Protein AF-A0A7W0S4H2-F1 (afdb_monomer)

Mean predicted aligned error: 15.37 Å

Solvent-accessible surface area (backbone atoms only — not comparable to full-atom values): 10832 Å² total; per-residue (Å²): 136,86,79,87,83,91,80,84,88,79,87,78,78,77,81,77,84,73,78,74,77,75,73,56,68,66,56,58,53,50,50,50,51,49,51,52,49,55,59,66,67,44,76,81,71,60,84,77,79,58,84,72,77,59,53,72,66,57,44,50,52,52,50,54,53,49,51,51,53,38,48,51,51,33,52,54,45,49,56,60,48,53,50,44,56,51,52,35,51,51,52,51,52,51,49,51,53,54,41,71,70,40,90,88,42,64,68,70,55,54,65,54,49,52,53,53,37,49,51,36,51,52,53,40,20,58,50,45,47,56,40,49,51,39,48,48,53,45,48,44,45,45,60,44,54,49,41,46,74,72,41,94,56,88,58,73,82,58,62,61,45,60,52,50,52,52,49,43,72,76,52,78,70,77,92,62,55,79,90,76,73

Secondary structure (DSSP, 8-state):
------------------------HHHHHHHHHHHHHHHHHS----TTS------HHHHHHHHHHHHHHHHHHHHHHHHHHHHHHHHHHHHHH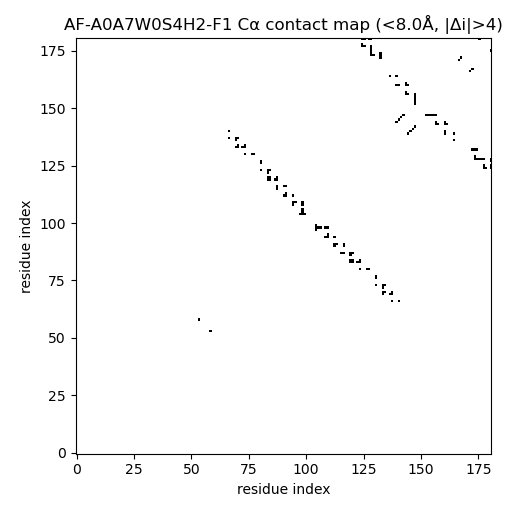HHHHHHHT-TTS-TTHHHHHHHHHHHHHHHHHHHHHHHHHHHHHHHHHIIIIIHHHH-SS-----SHHHHHHHHHHHS----S-TTT-

Sequence (181 aa):
MKNEVRFAGDSFELEADEQIKTEDGNSDFLSLAEEVRARSEKPKTTPLSLPQKLAPAEFNTALVHFYRGEVQRSNVWRSRLDATTNWAVITAGATLSFVFSSPDNPHFAIPINSILVSIFLFMEARRYRYYEVWANRVRVLETGYFAPMLSHQTIPPDKQWAEHIAADLLSPHFTISEWEA

Nearest PDB structures (foldseek):
  2z0o-assembly1_A-2  TM=4.146E-01  e=7.065E+00  Homo sapiens
  3plt-assembly1_B  TM=3.427E-01  e=7.065E+00  Saccharomyces cerevisiae
  3plt-assembly2_C-2  TM=3.465E-01  e=6.680E+00  Saccharomyces cerevisiae

Foldseek 3Di:
DDDDDDDDDDDDDPPPPPPPPPPPPVVVVVVVVVVVVVVVPPPPPPVPPDPPPDDPVRVVVVLVVVLVVLVVVLVVLVVVLVVLVVVLVVLQVVLVCQPPVDVPDDPVSNVVSVVVSVVSVLVSLVSVLVSVLSVVLSVLCCVQPVCCVPDPDCPPNDCVSVVVNVCCVVPPDRPADSVRD

Structure (mmCIF, N/CA/C/O backbone):
data_AF-A0A7W0S4H2-F1
#
_entry.id   AF-A0A7W0S4H2-F1
#
loop_
_atom_site.group_PDB
_atom_site.id
_atom_site.type_symbol
_atom_site.label_atom_id
_atom_site.label_alt_id
_atom_site.label_comp_id
_atom_site.label_asym_id
_atom_site.label_entity_id
_atom_site.label_seq_id
_atom_site.pdbx_PDB_ins_code
_atom_site.Cartn_x
_atom_site.Cartn_y
_atom_site.Cartn_z
_atom_site.occupancy
_atom_site.B_iso_or_equiv
_atom_site.auth_seq_id
_atom_site.auth_comp_id
_atom_site.auth_asym_id
_atom_site.auth_atom_id
_atom_site.pdbx_PDB_model_num
ATOM 1 N N . MET A 1 1 ? 58.270 -22.502 74.008 1.00 48.28 1 MET A N 1
ATOM 2 C CA . MET A 1 1 ? 58.286 -22.548 72.530 1.00 48.28 1 MET A CA 1
ATOM 3 C C . MET A 1 1 ? 58.326 -24.021 72.162 1.00 48.28 1 MET A C 1
ATOM 5 O O . MET A 1 1 ? 59.150 -24.726 72.722 1.00 48.28 1 MET A O 1
ATOM 9 N N . LYS A 1 2 ? 57.281 -24.501 71.483 1.00 37.28 2 LYS A N 1
ATOM 10 C CA . LYS A 1 2 ? 56.791 -25.888 71.545 1.00 37.28 2 LYS A CA 1
ATOM 11 C C . LYS A 1 2 ? 57.557 -26.843 70.618 1.00 37.28 2 LYS A C 1
ATOM 13 O O . LYS A 1 2 ? 57.995 -26.437 69.549 1.00 37.28 2 LYS A O 1
ATOM 18 N N . ASN A 1 3 ? 57.662 -28.076 71.112 1.00 35.84 3 ASN A N 1
ATOM 19 C CA . ASN A 1 3 ? 58.353 -29.257 70.597 1.00 35.84 3 ASN A CA 1
ATOM 20 C C . ASN A 1 3 ? 57.942 -29.711 69.188 1.00 35.84 3 ASN A C 1
ATOM 22 O O . ASN A 1 3 ? 56.815 -29.489 68.748 1.00 35.84 3 ASN A O 1
ATOM 26 N N . GLU A 1 4 ? 58.884 -30.438 68.579 1.00 49.53 4 GLU A N 1
ATOM 27 C CA . GLU A 1 4 ? 58.745 -31.397 67.475 1.00 49.53 4 GLU A CA 1
ATOM 28 C C . GLU A 1 4 ? 57.502 -32.289 67.590 1.00 49.53 4 GLU A C 1
ATOM 30 O O . GLU A 1 4 ? 57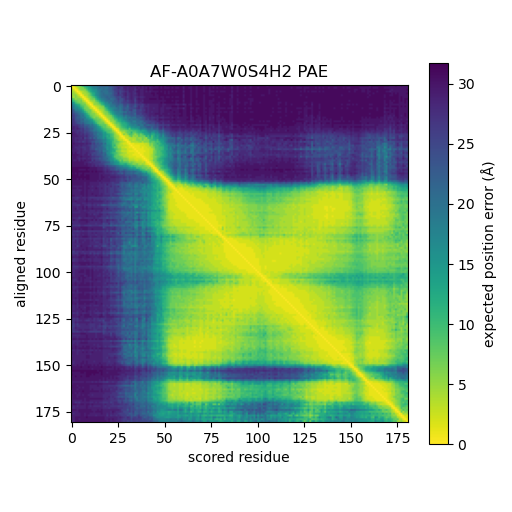.092 -32.583 68.706 1.00 49.53 4 GLU A O 1
ATOM 35 N N . VAL A 1 5 ? 57.004 -32.802 66.454 1.00 39.59 5 VAL A N 1
ATOM 36 C CA . VAL A 1 5 ? 56.805 -34.248 66.199 1.00 39.59 5 VAL A CA 1
ATOM 37 C C . VAL A 1 5 ? 56.582 -34.475 64.688 1.00 39.59 5 VAL A C 1
ATOM 39 O O . VAL A 1 5 ? 55.710 -33.869 64.071 1.00 39.59 5 VAL A O 1
ATOM 42 N N . ARG A 1 6 ? 57.374 -35.385 64.105 1.00 43.59 6 ARG A N 1
ATOM 43 C CA . ARG A 1 6 ? 57.138 -36.095 62.830 1.00 43.59 6 ARG A CA 1
ATOM 44 C C . ARG A 1 6 ? 56.141 -37.233 63.064 1.00 43.59 6 ARG A C 1
ATOM 46 O O . ARG A 1 6 ? 56.447 -38.010 63.951 1.00 43.59 6 ARG A O 1
ATOM 53 N N . PHE A 1 7 ? 55.124 -37.423 62.216 1.00 37.50 7 PHE A N 1
ATOM 54 C CA . PHE A 1 7 ? 54.542 -38.730 61.820 1.00 37.50 7 PHE A CA 1
ATOM 55 C C . PHE A 1 7 ? 53.794 -38.527 60.486 1.00 37.50 7 PHE A C 1
ATOM 57 O O . PHE A 1 7 ? 53.097 -37.533 60.329 1.00 37.50 7 PHE A O 1
ATOM 64 N N . ALA A 1 8 ? 54.215 -39.207 59.416 1.00 39.44 8 ALA A N 1
ATOM 65 C CA . ALA A 1 8 ? 53.676 -40.480 58.911 1.00 39.44 8 ALA A CA 1
ATOM 66 C C . ALA A 1 8 ? 52.327 -40.282 58.200 1.00 39.44 8 ALA A C 1
ATOM 68 O O . ALA A 1 8 ? 51.398 -39.719 58.764 1.00 39.44 8 ALA A O 1
ATOM 69 N N . GLY A 1 9 ? 52.306 -40.660 56.921 1.00 47.28 9 GLY A N 1
ATOM 70 C CA . GLY A 1 9 ? 51.271 -40.278 55.974 1.00 47.28 9 GLY A CA 1
ATOM 71 C C . GLY A 1 9 ? 49.915 -40.913 56.221 1.00 47.28 9 GLY A C 1
ATOM 72 O O . GLY A 1 9 ? 49.803 -41.906 56.928 1.00 47.28 9 GLY A O 1
ATOM 73 N N . ASP A 1 10 ? 48.922 -40.361 55.540 1.00 37.25 10 ASP A N 1
ATOM 74 C CA . ASP A 1 10 ? 47.901 -41.183 54.925 1.00 37.25 10 ASP A CA 1
ATOM 75 C C . ASP A 1 10 ? 47.310 -40.459 53.712 1.00 37.25 10 ASP A C 1
ATOM 77 O O . ASP A 1 10 ? 47.231 -39.231 53.642 1.00 37.25 10 ASP A O 1
ATOM 81 N N . SER A 1 11 ? 46.998 -41.289 52.739 1.00 52.84 11 SER A N 1
ATOM 82 C CA . SER A 1 11 ? 46.283 -41.099 51.487 1.00 52.84 11 SER A CA 1
ATOM 83 C C . SER A 1 11 ? 45.163 -40.055 51.585 1.00 52.84 11 SER A C 1
ATOM 85 O O . SER A 1 11 ? 44.136 -40.304 52.207 1.00 52.84 11 SER A O 1
ATOM 87 N N . PHE A 1 12 ? 45.321 -38.899 50.938 1.00 38.50 12 PHE A N 1
ATOM 88 C CA . PHE A 1 12 ? 44.190 -38.011 50.665 1.00 38.50 12 PHE A CA 1
ATOM 89 C C . PHE A 1 12 ? 43.732 -38.273 49.230 1.00 38.50 12 PHE A C 1
ATOM 91 O O . PHE A 1 12 ? 44.195 -37.630 48.286 1.00 38.50 12 PHE A O 1
ATOM 98 N N . GLU A 1 13 ? 42.892 -39.299 49.070 1.00 46.47 13 GLU A N 1
ATOM 99 C CA . GLU A 1 13 ? 42.056 -39.454 47.882 1.00 46.47 13 GLU A CA 1
ATOM 100 C C . GLU A 1 13 ? 41.220 -38.181 47.740 1.00 46.47 13 GLU A C 1
ATOM 102 O O . GLU A 1 13 ? 40.390 -37.855 48.587 1.00 46.47 13 GLU A O 1
ATOM 107 N N . LEU A 1 14 ? 41.483 -37.422 46.679 1.00 44.69 14 LEU A N 1
ATOM 108 C CA . LEU A 1 14 ? 40.582 -36.373 46.237 1.00 44.69 14 LEU A CA 1
ATOM 109 C C . LEU A 1 14 ? 39.339 -37.077 45.689 1.00 44.69 14 LEU A C 1
ATOM 111 O O . LEU A 1 14 ? 39.344 -37.523 44.542 1.00 44.69 14 LEU A O 1
ATOM 115 N N . GLU A 1 15 ? 38.295 -37.202 46.512 1.00 45.19 15 GLU A N 1
ATOM 116 C CA . GLU A 1 15 ? 36.943 -37.451 46.017 1.00 45.19 15 GLU A CA 1
ATOM 117 C C . GLU A 1 15 ? 36.593 -36.315 45.051 1.00 45.19 15 GLU A C 1
ATOM 119 O O . GLU A 1 15 ? 36.276 -35.189 45.437 1.00 45.19 15 GLU A O 1
ATOM 124 N N . ALA A 1 16 ? 36.737 -36.607 43.761 1.00 46.03 16 ALA A N 1
ATOM 125 C CA . ALA A 1 16 ? 36.181 -35.811 42.692 1.00 46.03 16 ALA A CA 1
ATOM 126 C C . ALA A 1 16 ? 34.658 -35.942 42.779 1.00 46.03 16 ALA A C 1
ATOM 128 O O . ALA A 1 16 ? 34.071 -36.862 42.213 1.00 46.03 16 ALA A O 1
ATOM 129 N N . ASP A 1 17 ? 34.023 -35.030 43.511 1.00 46.72 17 ASP A N 1
ATOM 130 C CA . ASP A 1 17 ? 32.572 -34.856 43.494 1.00 46.72 17 ASP A CA 1
ATOM 131 C C . ASP A 1 17 ? 32.172 -34.156 42.184 1.00 46.72 17 ASP A C 1
ATOM 133 O O . ASP A 1 17 ? 31.751 -33.001 42.137 1.00 46.72 17 ASP A O 1
ATOM 137 N N . GLU A 1 18 ? 32.386 -34.859 41.071 1.00 51.00 18 GLU A N 1
ATOM 138 C CA . GLU A 1 18 ? 31.797 -34.542 39.778 1.00 51.00 18 GLU A CA 1
ATOM 139 C C . GLU A 1 18 ? 30.480 -35.3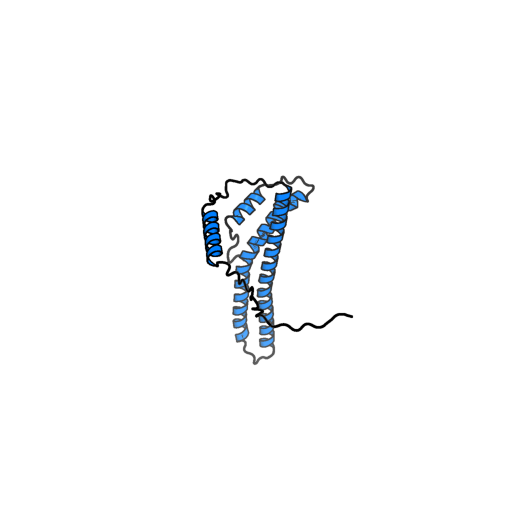18 39.676 1.00 51.00 18 GLU A C 1
ATOM 141 O O . GLU A 1 18 ? 30.333 -36.275 38.915 1.00 51.00 18 GLU A O 1
ATOM 146 N N . GLN A 1 19 ? 29.488 -34.908 40.473 1.00 45.91 19 GLN A N 1
ATOM 147 C CA . GLN A 1 19 ? 28.098 -35.226 40.169 1.00 45.91 19 GLN A CA 1
ATOM 148 C C . GLN A 1 19 ? 27.702 -34.476 38.895 1.00 45.91 19 GLN A C 1
ATOM 150 O O . GLN A 1 19 ? 27.067 -33.420 38.919 1.00 45.91 19 GLN A O 1
ATOM 155 N N . ILE A 1 20 ? 28.055 -35.056 37.750 1.00 41.47 20 ILE A N 1
ATOM 156 C CA . ILE A 1 20 ? 27.344 -34.809 36.504 1.00 41.47 20 ILE A CA 1
ATOM 157 C C . ILE A 1 20 ? 25.921 -35.307 36.750 1.00 41.47 20 ILE A C 1
ATOM 159 O O . ILE A 1 20 ? 25.630 -36.500 36.636 1.00 41.47 20 ILE A O 1
ATOM 163 N N . LYS A 1 21 ? 25.024 -34.387 37.114 1.00 46.38 21 LYS A N 1
ATOM 164 C CA . LYS A 1 21 ? 23.587 -34.577 36.938 1.00 46.38 21 LYS A CA 1
ATOM 165 C C . LYS A 1 21 ? 23.369 -34.835 35.451 1.00 46.38 21 LYS A C 1
ATOM 167 O O . LYS A 1 21 ? 23.257 -33.918 34.643 1.00 46.38 21 LYS A O 1
ATOM 172 N N . THR A 1 22 ? 23.350 -36.107 35.090 1.00 46.28 22 THR A N 1
ATOM 173 C CA . THR A 1 22 ? 22.702 -36.580 33.880 1.00 46.28 22 THR A CA 1
ATOM 174 C C . THR A 1 22 ? 21.212 -36.401 34.135 1.00 46.28 22 THR A C 1
ATOM 176 O O . THR A 1 22 ? 20.529 -37.301 34.608 1.00 46.28 22 THR A O 1
ATOM 179 N N . GLU A 1 23 ? 20.726 -35.169 33.947 1.00 52.62 23 GLU A N 1
ATOM 180 C CA . GLU A 1 23 ? 19.293 -34.921 33.879 1.00 52.62 23 GLU A CA 1
ATOM 181 C C . GLU A 1 23 ? 18.759 -35.744 32.711 1.00 52.62 23 GLU A C 1
ATOM 183 O O . GLU A 1 23 ? 19.128 -35.566 31.549 1.00 52.62 23 GLU A O 1
ATOM 188 N N . ASP A 1 24 ? 17.974 -36.741 33.102 1.00 57.00 24 ASP A N 1
ATOM 189 C CA . ASP A 1 24 ? 17.263 -37.704 32.289 1.00 57.00 24 ASP A CA 1
ATOM 190 C C . ASP A 1 24 ? 16.545 -36.977 31.145 1.00 57.00 24 ASP A C 1
ATOM 192 O O . ASP A 1 24 ? 15.423 -36.490 31.307 1.00 57.00 24 ASP A O 1
ATOM 196 N N . GLY A 1 25 ? 17.160 -36.939 29.958 1.00 55.38 25 GLY A N 1
ATOM 197 C CA . GLY A 1 25 ? 16.514 -36.423 28.746 1.00 55.38 25 GLY A CA 1
ATOM 198 C C . GLY A 1 25 ? 15.184 -37.131 28.465 1.00 55.38 25 GLY A C 1
ATOM 199 O O . GLY A 1 25 ? 14.294 -36.567 27.843 1.00 55.38 25 GLY A O 1
ATOM 200 N N . ASN A 1 26 ? 15.005 -38.340 29.006 1.00 59.94 26 ASN A N 1
ATOM 201 C CA . ASN A 1 26 ? 13.757 -39.091 28.963 1.00 59.94 26 ASN A CA 1
ATOM 202 C C . ASN A 1 26 ? 12.612 -38.439 29.766 1.00 59.94 26 ASN A C 1
ATOM 204 O O . ASN A 1 26 ? 11.457 -38.573 29.371 1.00 59.94 26 ASN A O 1
ATOM 208 N N . SER A 1 27 ? 12.899 -37.736 30.866 1.00 61.59 27 SER A N 1
ATOM 209 C CA . SER A 1 27 ? 11.870 -37.115 31.715 1.00 61.59 27 SER A CA 1
ATOM 210 C C . SER A 1 27 ? 11.266 -35.856 31.079 1.00 61.59 27 SER A C 1
ATOM 212 O O . SER A 1 27 ? 10.051 -35.669 31.139 1.00 61.59 27 SER A O 1
ATOM 214 N N . ASP A 1 28 ? 12.075 -35.078 30.356 1.00 64.25 28 ASP A N 1
ATOM 215 C CA . ASP A 1 28 ? 11.623 -33.935 29.554 1.00 64.25 28 ASP A CA 1
ATOM 216 C C . ASP A 1 28 ? 10.764 -34.364 28.357 1.00 64.25 28 ASP A C 1
ATOM 218 O O . ASP A 1 28 ? 9.746 -33.743 28.054 1.00 64.25 28 ASP A O 1
ATOM 222 N N . PHE A 1 29 ? 11.110 -35.464 27.679 1.00 61.59 29 PHE A N 1
ATOM 223 C CA . PHE A 1 29 ? 10.258 -35.980 26.602 1.00 61.59 29 PHE A CA 1
ATOM 224 C C . PHE A 1 29 ? 8.923 -36.519 27.124 1.00 61.59 29 PHE A C 1
ATOM 226 O O . PHE A 1 29 ? 7.895 -36.335 26.467 1.00 61.59 29 PHE A O 1
ATOM 233 N N . LEU A 1 30 ? 8.917 -37.162 28.297 1.00 68.31 30 LEU A N 1
ATOM 234 C CA . LEU A 1 30 ? 7.688 -37.630 28.939 1.00 68.31 30 LEU A CA 1
ATOM 235 C C . LEU A 1 30 ? 6.809 -36.458 29.393 1.00 68.31 30 LEU A C 1
ATOM 237 O O . LEU A 1 30 ? 5.603 -36.500 29.154 1.00 68.31 30 LEU A O 1
ATOM 241 N N . SER A 1 31 ? 7.395 -35.392 29.947 1.00 75.81 31 SER A N 1
ATOM 242 C CA . SER A 1 31 ? 6.657 -34.192 30.362 1.00 75.81 31 SER A CA 1
ATOM 243 C C . SER A 1 31 ? 6.082 -33.419 29.170 1.00 75.81 31 SER A C 1
ATOM 245 O O . SER A 1 31 ? 4.933 -32.984 29.219 1.00 75.81 31 SER A O 1
ATOM 247 N N . LEU A 1 32 ? 6.813 -33.333 28.051 1.00 73.88 32 LEU A N 1
ATOM 248 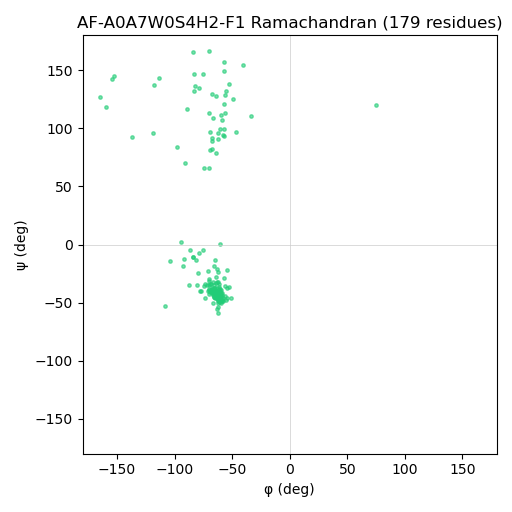C CA . LEU A 1 32 ? 6.313 -32.747 26.804 1.00 73.88 32 LEU A CA 1
ATOM 249 C C . LEU A 1 32 ? 5.202 -33.595 26.181 1.00 73.88 32 LEU A C 1
ATOM 251 O O . LEU A 1 32 ? 4.209 -33.049 25.702 1.00 73.88 32 LEU A O 1
ATOM 255 N N . ALA A 1 33 ? 5.341 -34.923 26.180 1.00 80.88 33 ALA A N 1
ATOM 256 C CA . ALA A 1 33 ? 4.301 -35.820 25.683 1.00 80.88 33 ALA A CA 1
ATOM 257 C C . ALA A 1 33 ? 3.028 -35.727 26.538 1.00 80.88 33 ALA A C 1
ATOM 259 O O . ALA A 1 33 ? 1.920 -35.696 25.995 1.00 80.88 33 ALA A O 1
ATOM 260 N N . GLU A 1 34 ? 3.182 -35.630 27.858 1.00 80.12 34 GLU A N 1
ATOM 261 C CA . GLU A 1 34 ? 2.089 -35.411 28.801 1.00 80.12 34 GLU A CA 1
ATOM 262 C C . GLU A 1 34 ? 1.451 -34.028 28.609 1.00 80.12 34 GLU A C 1
ATOM 264 O O . GLU A 1 34 ? 0.226 -33.927 28.538 1.00 80.12 34 GLU A O 1
ATOM 269 N N . GLU A 1 35 ? 2.245 -32.976 28.390 1.00 77.56 35 GLU A N 1
ATOM 270 C CA . GLU A 1 35 ? 1.745 -31.628 28.109 1.00 77.56 35 GLU A CA 1
ATOM 271 C C . GLU A 1 35 ? 0.997 -31.556 26.768 1.00 77.56 35 GLU A C 1
ATOM 273 O O . GLU A 1 35 ? -0.079 -30.957 26.679 1.00 77.56 35 GLU A O 1
ATOM 278 N N . VAL A 1 36 ? 1.524 -32.184 25.713 1.00 76.88 36 VAL A N 1
ATOM 279 C CA . VAL A 1 36 ? 0.871 -32.259 24.397 1.00 76.88 36 VAL A CA 1
ATOM 280 C C . VAL A 1 36 ? -0.452 -33.015 24.501 1.00 76.88 36 VAL A C 1
ATOM 282 O O . VAL A 1 36 ? -1.460 -32.570 23.944 1.00 76.88 36 VAL A O 1
ATOM 285 N N . ARG A 1 37 ? -0.484 -34.118 25.256 1.00 80.00 37 ARG A N 1
ATOM 286 C CA . ARG A 1 37 ? -1.700 -34.901 25.501 1.00 80.00 37 ARG A CA 1
ATOM 287 C C . ARG A 1 37 ? -2.724 -34.108 26.313 1.00 80.00 37 ARG A C 1
ATOM 289 O O . ARG A 1 37 ? -3.870 -34.004 25.886 1.00 80.00 37 ARG A O 1
ATOM 296 N N . ALA A 1 38 ? -2.294 -33.434 27.378 1.00 79.19 38 ALA A N 1
ATOM 297 C CA . ALA A 1 38 ? -3.136 -32.546 28.175 1.00 79.19 38 ALA A CA 1
ATOM 298 C C . ALA A 1 38 ? -3.689 -31.370 27.350 1.00 79.19 38 ALA A C 1
ATOM 300 O O . ALA A 1 38 ? -4.838 -30.967 27.526 1.00 79.19 38 ALA A O 1
ATOM 301 N N . ARG A 1 39 ? -2.911 -30.821 26.405 1.00 68.12 39 ARG A N 1
ATOM 302 C CA . ARG A 1 39 ? -3.378 -29.792 25.457 1.00 68.12 39 ARG A CA 1
ATOM 303 C C . ARG A 1 39 ? -4.365 -30.345 24.430 1.00 68.12 39 ARG A C 1
ATOM 305 O O . ARG A 1 39 ? -5.285 -29.625 24.056 1.00 68.12 39 ARG A O 1
ATOM 312 N N . SER A 1 40 ? -4.189 -31.590 23.994 1.00 73.75 40 SER A N 1
ATOM 313 C CA . SER A 1 40 ? -5.104 -32.288 23.082 1.00 73.75 40 SER A CA 1
ATOM 314 C C . SER A 1 40 ? -6.440 -32.637 23.748 1.00 73.75 40 SER A C 1
ATOM 316 O O . SER A 1 40 ? -7.473 -32.657 23.082 1.00 73.75 40 SER A O 1
ATOM 318 N N . GLU A 1 41 ? -6.423 -32.901 25.056 1.00 75.38 41 GLU A N 1
ATOM 319 C CA . GLU A 1 41 ? -7.603 -33.217 25.870 1.00 75.38 41 GLU A CA 1
ATOM 320 C C . GLU A 1 41 ? -8.348 -31.975 26.373 1.00 75.38 41 GLU A C 1
ATOM 322 O O . GLU A 1 41 ? -9.487 -32.093 26.834 1.00 75.38 41 GLU A O 1
ATOM 327 N N . LYS A 1 42 ? -7.768 -30.769 26.239 1.00 64.25 42 LYS A N 1
ATOM 328 C CA . LYS A 1 42 ? -8.528 -29.535 26.464 1.00 64.25 42 LYS A CA 1
ATOM 329 C C . LYS A 1 42 ? -9.745 -29.564 25.540 1.00 64.25 42 LYS A C 1
ATOM 331 O O . LYS A 1 42 ? -9.574 -29.760 24.332 1.00 64.25 42 LYS A O 1
ATOM 336 N N . PRO A 1 43 ? -10.964 -29.350 26.072 1.00 64.00 43 PRO A N 1
ATOM 337 C CA . PRO A 1 43 ? -12.142 -29.219 25.238 1.00 64.00 43 PRO A CA 1
ATOM 338 C C . PRO A 1 43 ? -11.807 -28.219 24.143 1.00 64.00 43 PRO A C 1
ATOM 340 O O . PRO A 1 43 ? -11.344 -27.119 24.457 1.00 64.00 43 PRO A O 1
ATOM 343 N N . LYS A 1 44 ? -11.986 -28.604 22.873 1.00 54.69 44 LYS A N 1
ATOM 344 C CA . LYS A 1 44 ? -11.972 -27.642 21.773 1.00 54.69 44 LYS A CA 1
ATOM 345 C C . LYS A 1 44 ? -13.073 -26.655 22.107 1.00 54.69 44 LYS A C 1
ATOM 347 O O . LYS A 1 44 ? -14.248 -26.928 21.863 1.00 54.69 44 LYS A O 1
ATOM 352 N N . THR A 1 45 ? -12.701 -25.561 22.760 1.00 52.69 45 THR A N 1
ATOM 353 C CA . THR A 1 45 ? -13.601 -24.462 23.023 1.00 52.69 45 THR A CA 1
ATOM 354 C C . THR A 1 45 ? -14.037 -24.035 21.644 1.00 52.69 45 THR A C 1
ATOM 356 O O . THR A 1 45 ? -13.255 -23.550 20.829 1.00 52.69 45 THR A O 1
ATOM 359 N N . THR A 1 46 ? -15.284 -24.354 21.324 1.00 47.50 46 THR A N 1
ATOM 360 C CA . THR A 1 46 ? -15.899 -23.804 20.135 1.00 47.50 46 THR A CA 1
ATOM 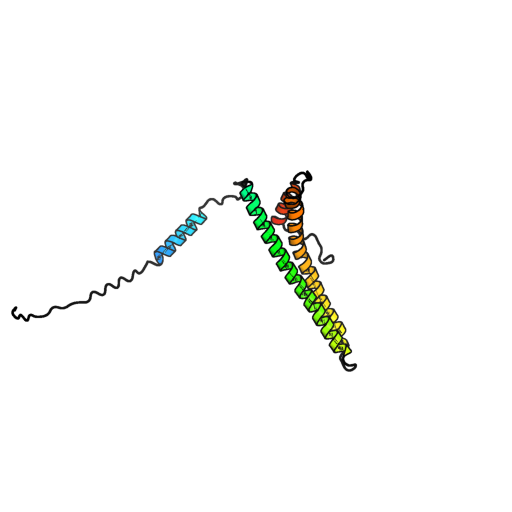361 C C . THR A 1 46 ? -15.791 -22.295 20.350 1.00 47.50 46 THR A C 1
ATOM 363 O O . THR A 1 46 ? -16.283 -21.825 21.378 1.00 47.50 46 THR A O 1
ATOM 366 N N . PRO A 1 47 ? -15.133 -21.522 19.466 1.00 54.25 47 PRO A N 1
ATOM 367 C CA . PRO A 1 47 ? -14.896 -20.088 19.685 1.00 54.25 47 PRO A CA 1
ATOM 368 C C . PRO A 1 47 ? -16.195 -19.267 19.823 1.00 54.25 47 PRO A C 1
ATOM 370 O O . PRO A 1 47 ? -16.158 -18.061 20.021 1.00 54.25 47 PRO A O 1
ATOM 373 N N . LEU A 1 48 ? -17.352 -19.928 19.745 1.00 53.28 48 LEU A N 1
ATOM 374 C CA . LEU A 1 48 ? -18.697 -19.390 19.839 1.00 53.28 48 LEU A CA 1
ATOM 375 C C . LEU A 1 48 ? -19.225 -19.221 21.279 1.00 53.28 48 LEU A C 1
ATOM 377 O O . LEU A 1 48 ? -20.270 -18.599 21.438 1.00 53.28 48 LEU A O 1
ATOM 381 N N . SER A 1 49 ? -18.575 -19.750 22.331 1.00 47.81 49 SER A N 1
ATOM 382 C CA . SER A 1 49 ? -19.142 -19.700 23.700 1.00 47.81 49 SER A CA 1
ATOM 383 C C . SER A 1 49 ? -18.680 -18.531 24.576 1.00 47.81 49 SER A C 1
ATOM 385 O O . SER A 1 49 ? -19.107 -18.429 25.723 1.00 47.81 49 SER A O 1
ATOM 387 N N . LEU A 1 50 ? -17.855 -17.624 24.059 1.00 47.06 50 LEU A N 1
ATOM 388 C CA . LEU A 1 50 ? -17.711 -16.297 24.646 1.00 47.06 50 LEU A CA 1
ATOM 389 C C . LEU A 1 50 ? -18.136 -15.280 23.590 1.00 47.06 50 LEU A C 1
ATOM 391 O O . LEU A 1 50 ? -17.305 -14.856 22.789 1.00 47.06 50 LEU A O 1
ATOM 395 N N . PRO A 1 51 ? -19.391 -14.797 23.598 1.00 50.09 51 PRO A N 1
ATOM 396 C CA . PRO A 1 51 ? -19.611 -13.418 23.211 1.00 50.09 51 PRO A CA 1
ATOM 397 C C . PRO A 1 51 ? -18.886 -12.584 24.271 1.00 50.09 51 PRO A C 1
ATOM 399 O O . PRO A 1 51 ? -19.498 -12.137 25.241 1.00 50.09 51 PRO A O 1
ATOM 402 N N . GLN A 1 52 ? -17.559 -12.455 24.167 1.00 58.56 52 GLN A N 1
ATOM 403 C CA . GLN A 1 52 ? -16.806 -11.578 25.045 1.00 58.56 52 GLN A CA 1
ATOM 404 C C . GLN A 1 52 ? -17.241 -10.170 24.662 1.00 58.56 52 GLN A C 1
ATOM 406 O O . GLN A 1 52 ? -16.700 -9.551 23.750 1.00 58.56 52 GLN A O 1
ATOM 411 N N . LYS A 1 53 ? -18.301 -9.690 25.318 1.00 61.69 53 LYS A N 1
ATOM 412 C CA . LYS A 1 53 ? -18.617 -8.272 25.371 1.00 61.69 53 LYS A CA 1
ATOM 413 C C . LYS A 1 53 ? -17.427 -7.638 26.071 1.00 61.69 53 LYS A C 1
ATOM 415 O O . LYS A 1 53 ? -17.370 -7.623 27.296 1.00 61.69 53 LYS A O 1
ATOM 420 N N . LEU A 1 54 ? -16.450 -7.224 25.272 1.00 71.38 54 LEU A N 1
ATOM 421 C CA . LEU A 1 54 ? -15.302 -6.469 25.738 1.00 71.38 54 LEU A CA 1
ATOM 422 C C . LEU A 1 54 ? -15.828 -5.265 26.516 1.00 71.38 54 LEU A C 1
ATOM 424 O O . LEU A 1 54 ? -16.805 -4.627 26.098 1.00 71.38 54 LEU A O 1
ATOM 428 N N . ALA A 1 55 ? -15.195 -4.956 27.645 1.00 84.81 55 ALA A N 1
ATOM 429 C CA . ALA A 1 55 ? -15.469 -3.689 28.301 1.00 84.81 55 ALA A CA 1
ATOM 430 C C . ALA A 1 55 ? -15.177 -2.549 27.301 1.00 84.81 55 ALA A C 1
ATOM 432 O O . ALA A 1 55 ? -14.281 -2.693 26.465 1.00 84.81 55 ALA A O 1
ATOM 433 N N . PRO A 1 56 ? -15.876 -1.400 27.364 1.00 82.75 56 PRO A N 1
ATOM 434 C CA . PRO A 1 56 ? -15.678 -0.317 26.397 1.00 82.75 56 PRO A CA 1
ATOM 435 C C . PRO A 1 56 ? -14.211 0.115 26.248 1.00 82.75 56 PRO A C 1
ATOM 437 O O . PRO A 1 56 ? -13.755 0.390 25.144 1.00 82.75 56 PRO A O 1
ATOM 440 N N . ALA A 1 57 ? -13.446 0.108 27.343 1.00 87.62 57 ALA A N 1
ATOM 441 C CA . ALA A 1 57 ? -12.014 0.397 27.316 1.00 87.62 57 ALA A CA 1
ATOM 442 C C . ALA A 1 57 ? -11.211 -0.658 26.533 1.00 87.62 57 ALA A C 1
ATOM 444 O O . ALA A 1 57 ? -10.396 -0.299 25.689 1.00 87.62 57 ALA A O 1
ATOM 445 N N . GLU A 1 58 ? -11.471 -1.947 26.763 1.00 88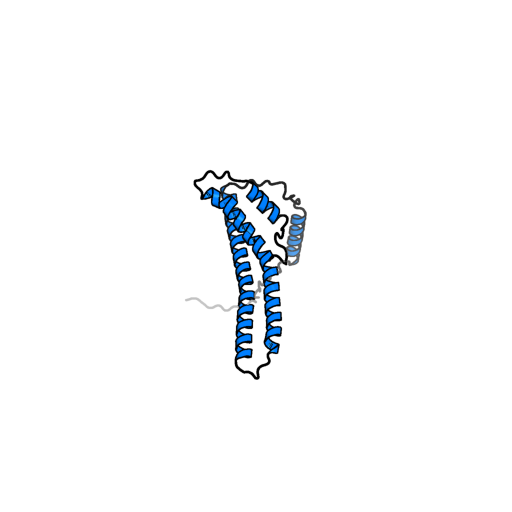.44 58 GLU A N 1
ATOM 446 C CA . GLU A 1 58 ? -10.802 -3.052 26.063 1.00 88.44 58 GLU A CA 1
ATOM 447 C C . GLU A 1 58 ? -11.136 -3.048 24.568 1.00 88.44 58 GLU A C 1
ATOM 449 O O . GLU A 1 58 ? -10.250 -3.235 23.733 1.00 88.44 58 GLU A O 1
ATOM 454 N N . PHE A 1 59 ? -12.400 -2.773 24.227 1.00 86.25 59 PHE A N 1
ATOM 455 C CA . PHE A 1 59 ? -12.847 -2.616 22.846 1.00 86.25 59 PHE A CA 1
ATOM 456 C C . PHE A 1 59 ? -12.118 -1.460 22.154 1.00 86.25 59 PHE A C 1
ATOM 458 O O . PHE A 1 59 ? -11.547 -1.651 21.080 1.00 86.25 59 PHE A O 1
ATOM 465 N N . ASN A 1 60 ? -12.066 -0.286 22.793 1.00 89.38 60 ASN A N 1
ATOM 466 C CA . ASN A 1 60 ? -11.373 0.882 22.252 1.00 89.38 60 ASN A CA 1
ATOM 467 C C . ASN A 1 60 ? -9.878 0.598 22.045 1.00 89.38 60 ASN A C 1
ATOM 469 O O . ASN A 1 60 ? -9.332 0.924 20.992 1.00 89.38 60 ASN 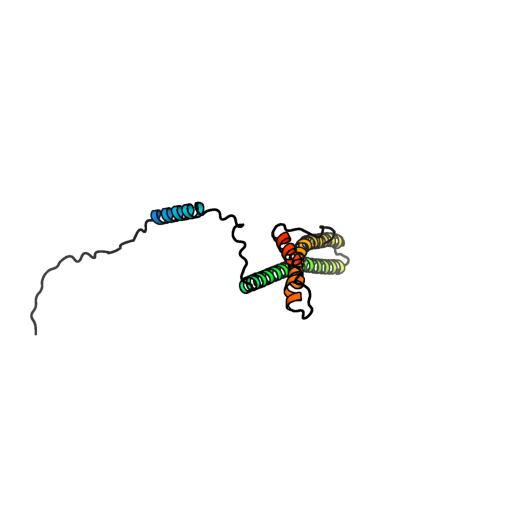A O 1
ATOM 473 N N . THR A 1 61 ? -9.217 -0.043 23.013 1.00 92.69 61 THR A N 1
ATOM 474 C CA . THR A 1 61 ? -7.804 -0.425 22.903 1.00 92.69 61 THR A CA 1
ATOM 475 C C . THR A 1 61 ? -7.575 -1.399 21.747 1.00 92.69 61 THR A C 1
ATOM 477 O O . THR A 1 61 ? -6.697 -1.159 20.915 1.00 92.69 61 THR A O 1
ATOM 480 N N . ALA A 1 62 ? -8.377 -2.464 21.647 1.00 90.56 62 ALA A N 1
ATOM 481 C CA . ALA A 1 62 ? -8.279 -3.430 20.555 1.00 90.56 62 ALA A CA 1
ATOM 482 C C . ALA A 1 62 ? -8.473 -2.756 19.188 1.00 90.56 62 ALA A C 1
ATOM 484 O O . ALA A 1 62 ? -7.697 -2.997 18.262 1.00 90.56 62 ALA A O 1
ATOM 485 N N . LEU A 1 63 ? -9.456 -1.859 19.078 1.00 90.56 63 LEU A N 1
ATOM 486 C CA . LEU A 1 63 ? -9.777 -1.174 17.833 1.00 90.56 63 LEU A CA 1
ATOM 487 C C . LEU A 1 63 ? -8.702 -0.163 17.415 1.00 90.56 63 LEU A C 1
ATOM 489 O O . LEU A 1 63 ? -8.365 -0.089 16.236 1.00 90.56 63 LEU A O 1
ATOM 493 N N . VAL A 1 64 ? -8.098 0.560 18.364 1.00 94.12 64 VAL A N 1
ATOM 494 C CA . VAL A 1 64 ? -6.960 1.457 18.092 1.00 94.12 64 VAL A CA 1
ATOM 495 C C . VAL A 1 64 ? -5.746 0.672 17.589 1.00 94.12 64 VAL A C 1
ATOM 497 O O . VAL A 1 64 ? -5.107 1.082 16.615 1.00 94.12 64 VAL A O 1
ATOM 500 N N . HIS A 1 65 ? -5.426 -0.470 18.206 1.00 95.56 65 HIS A N 1
ATOM 501 C CA . HIS A 1 65 ? -4.327 -1.319 17.739 1.00 95.56 65 HIS A CA 1
ATOM 502 C C . HIS A 1 65 ? -4.616 -1.945 16.373 1.00 95.56 65 HIS A C 1
ATOM 504 O O . HIS A 1 65 ? -3.726 -1.971 15.519 1.00 95.56 65 HIS A O 1
ATOM 510 N N . PHE A 1 66 ? -5.853 -2.389 16.139 1.00 93.69 66 PHE A N 1
ATOM 511 C CA . PHE A 1 66 ? -6.289 -2.886 14.839 1.00 93.69 66 PHE A CA 1
ATOM 512 C C . PHE A 1 66 ? -6.148 -1.812 13.754 1.00 93.69 66 PHE A C 1
ATOM 514 O O . PHE A 1 66 ? -5.475 -2.047 12.750 1.00 93.69 66 PHE A O 1
ATOM 521 N N . TYR A 1 67 ? -6.675 -0.609 14.001 1.00 95.00 67 TYR A N 1
ATOM 522 C CA . TYR A 1 67 ? -6.561 0.536 13.099 1.00 95.00 67 TYR A CA 1
ATOM 523 C C . TYR A 1 67 ? -5.101 0.863 12.769 1.00 95.00 67 TYR A C 1
ATOM 525 O O . TYR A 1 67 ? -4.736 0.965 11.599 1.00 95.00 67 TYR A O 1
ATOM 533 N N . ARG A 1 68 ? -4.224 0.936 13.781 1.00 95.25 68 ARG A N 1
ATOM 534 C CA . ARG A 1 68 ? -2.787 1.168 13.562 1.00 95.25 68 ARG A CA 1
ATOM 535 C C . ARG A 1 68 ? -2.160 0.077 12.690 1.00 95.25 68 ARG A C 1
ATOM 537 O O . ARG A 1 68 ? -1.353 0.387 11.815 1.00 95.25 68 ARG A O 1
ATOM 544 N N . GLY A 1 69 ? -2.528 -1.183 12.915 1.00 95.06 69 GLY A N 1
ATOM 545 C CA . GLY A 1 69 ? -2.056 -2.315 12.121 1.00 95.06 69 GLY A CA 1
ATOM 546 C C . GLY A 1 69 ? -2.545 -2.288 10.668 1.00 95.06 69 GLY A C 1
ATOM 547 O O . GLY A 1 69 ? -1.792 -2.666 9.770 1.00 95.06 69 GLY A O 1
ATOM 548 N N . GLU A 1 70 ? -3.782 -1.854 10.416 1.00 93.38 70 GLU A N 1
ATOM 549 C CA . GLU A 1 70 ? -4.333 -1.668 9.062 1.00 93.38 70 GLU A CA 1
ATOM 550 C C . GLU A 1 70 ? -3.672 -0.480 8.338 1.00 93.38 70 GLU A C 1
ATOM 552 O O . GLU A 1 70 ? -3.255 -0.619 7.187 1.00 93.38 70 GLU A O 1
ATOM 557 N N . VAL A 1 71 ? -3.451 0.650 9.023 1.00 94.81 71 VAL A N 1
ATOM 558 C CA . VAL A 1 71 ? -2.709 1.803 8.475 1.00 94.81 71 VAL A CA 1
ATOM 559 C C . VAL A 1 71 ? -1.266 1.421 8.138 1.00 94.81 71 VAL A C 1
ATOM 561 O O . VAL A 1 71 ? -0.776 1.731 7.053 1.00 94.81 71 VAL A O 1
ATOM 564 N N . GLN A 1 72 ? -0.574 0.702 9.029 1.00 94.75 72 GLN A N 1
ATOM 565 C CA . GLN A 1 72 ? 0.794 0.247 8.770 1.00 94.75 72 GLN A CA 1
ATOM 566 C C . GLN A 1 72 ? 0.857 -0.682 7.552 1.00 94.75 72 GLN A C 1
ATOM 568 O O . GLN A 1 72 ? 1.729 -0.505 6.700 1.00 94.75 72 GLN A O 1
ATOM 573 N N . ARG A 1 73 ? -0.064 -1.649 7.441 1.00 91.06 73 ARG A N 1
ATOM 574 C CA . ARG A 1 73 ? -0.155 -2.521 6.261 1.00 91.06 73 ARG A CA 1
ATOM 575 C C . ARG A 1 73 ? -0.422 -1.706 4.997 1.00 91.06 73 ARG A C 1
ATOM 577 O O . ARG A 1 73 ? 0.314 -1.875 4.029 1.00 91.06 73 ARG A O 1
ATOM 584 N N . SER A 1 74 ? -1.377 -0.777 5.032 1.00 90.94 74 SER A N 1
ATOM 585 C CA . SER A 1 74 ? -1.692 0.117 3.908 1.00 90.94 74 SER A CA 1
ATOM 586 C C . SER A 1 74 ? -0.468 0.911 3.443 1.00 90.94 74 SER A C 1
ATOM 588 O O . SER A 1 74 ? -0.175 0.950 2.250 1.00 90.94 74 SER A O 1
ATOM 590 N N . ASN A 1 75 ? 0.317 1.461 4.374 1.00 90.50 75 ASN A N 1
ATOM 591 C CA . ASN A 1 75 ? 1.545 2.200 4.064 1.00 90.50 75 ASN A CA 1
ATOM 592 C C . ASN A 1 75 ? 2.633 1.313 3.445 1.00 90.50 75 ASN A C 1
ATOM 594 O O . ASN A 1 75 ? 3.281 1.709 2.476 1.00 90.50 75 ASN A O 1
ATOM 598 N N . VAL A 1 76 ? 2.833 0.102 3.977 1.00 90.81 76 VAL A N 1
ATOM 599 C CA . VAL A 1 76 ? 3.799 -0.858 3.420 1.00 90.81 76 VAL A CA 1
ATOM 600 C C . VAL A 1 76 ? 3.410 -1.249 1.994 1.00 90.81 76 VAL A C 1
ATOM 602 O O . VAL A 1 76 ? 4.271 -1.306 1.117 1.00 90.81 76 VAL A O 1
ATOM 605 N N . TRP A 1 77 ? 2.124 -1.497 1.743 1.00 87.75 77 TRP A N 1
ATOM 606 C CA . TRP A 1 77 ? 1.635 -1.836 0.407 1.00 87.75 77 TRP A CA 1
ATOM 607 C C . TRP A 1 77 ? 1.724 -0.667 -0.569 1.00 87.75 77 TRP A C 1
ATOM 609 O O . TRP A 1 77 ? 2.170 -0.879 -1.695 1.00 87.75 77 TRP A O 1
ATOM 619 N N . ARG A 1 78 ? 1.427 0.557 -0.121 1.00 87.00 78 ARG A N 1
ATOM 620 C CA . ARG A 1 78 ? 1.649 1.778 -0.903 1.00 87.00 78 ARG A CA 1
ATOM 621 C C . ARG A 1 78 ? 3.116 1.930 -1.313 1.00 87.00 78 ARG A C 1
ATOM 623 O O . ARG A 1 78 ? 3.407 2.092 -2.487 1.00 87.00 78 ARG A O 1
ATOM 630 N N . SER A 1 79 ? 4.054 1.781 -0.377 1.00 87.25 79 SER A N 1
ATOM 631 C CA . SER A 1 79 ? 5.488 1.898 -0.687 1.00 87.25 79 SER A CA 1
ATOM 632 C C . SER A 1 79 ? 5.970 0.848 -1.697 1.00 87.25 79 SER A C 1
ATOM 634 O O . SER A 1 79 ? 6.841 1.127 -2.520 1.00 87.25 79 SER A O 1
ATOM 636 N N . ARG A 1 80 ? 5.402 -0.364 -1.660 1.00 86.94 80 ARG A N 1
ATOM 637 C CA . ARG A 1 80 ? 5.700 -1.413 -2.647 1.00 86.94 80 ARG A CA 1
ATOM 638 C C . ARG A 1 80 ? 5.142 -1.085 -4.027 1.00 86.94 80 ARG A C 1
ATOM 640 O O . ARG A 1 80 ? 5.744 -1.502 -5.010 1.00 86.94 80 ARG A O 1
ATOM 647 N N . LEU A 1 81 ? 3.994 -0.421 -4.085 1.00 85.44 81 LEU A N 1
ATOM 648 C CA . LEU A 1 81 ? 3.355 0.031 -5.317 1.00 85.44 81 LEU A CA 1
ATOM 649 C C . LEU A 1 81 ? 4.221 1.120 -5.983 1.00 85.44 81 LEU A C 1
ATOM 651 O O . LEU A 1 81 ? 4.719 0.938 -7.088 1.00 85.44 81 LEU A O 1
ATOM 655 N N . ASP A 1 82 ? 4.623 2.135 -5.217 1.00 87.50 82 ASP A N 1
ATOM 656 C CA . ASP A 1 82 ? 5.455 3.240 -5.720 1.00 87.50 82 ASP A CA 1
ATOM 657 C C . ASP A 1 82 ? 6.802 2.776 -6.333 1.00 87.50 82 ASP A C 1
ATOM 659 O O . ASP A 1 82 ? 7.342 3.412 -7.240 1.00 87.50 82 ASP A O 1
ATOM 663 N N . ALA A 1 83 ? 7.362 1.647 -5.880 1.00 90.00 83 ALA A N 1
ATOM 664 C CA . ALA A 1 83 ? 8.635 1.128 -6.382 1.00 90.00 83 ALA A CA 1
ATOM 665 C C . ALA A 1 83 ? 8.593 0.713 -7.867 1.00 90.00 83 ALA A C 1
ATOM 667 O O . ALA A 1 83 ? 9.529 1.015 -8.608 1.00 90.00 83 ALA A O 1
ATOM 668 N N . THR A 1 84 ? 7.541 0.023 -8.315 1.00 90.56 84 THR A N 1
ATOM 669 C CA . THR A 1 84 ? 7.409 -0.464 -9.703 1.00 90.56 84 THR A CA 1
ATOM 670 C C . THR A 1 84 ? 7.210 0.683 -10.682 1.00 90.56 84 THR A C 1
ATOM 672 O O . THR A 1 84 ? 7.862 0.720 -11.727 1.00 90.56 84 THR A O 1
ATOM 675 N N . THR A 1 85 ? 6.407 1.671 -10.293 1.00 90.62 85 THR A N 1
ATOM 676 C CA . THR A 1 85 ? 6.226 2.910 -11.055 1.00 90.62 85 THR A CA 1
ATOM 677 C C . THR A 1 85 ? 7.528 3.713 -11.155 1.00 90.62 85 THR A C 1
ATOM 679 O O . THR A 1 85 ? 7.893 4.157 -12.245 1.00 90.62 85 THR A O 1
ATOM 682 N N . ASN A 1 86 ? 8.305 3.820 -10.069 1.00 93.75 86 ASN A N 1
ATOM 683 C CA . ASN A 1 86 ? 9.618 4.475 -10.107 1.00 93.75 86 ASN A CA 1
ATOM 684 C C . ASN A 1 86 ? 10.579 3.793 -11.099 1.00 93.75 86 ASN A C 1
ATOM 686 O O . ASN A 1 86 ? 11.226 4.472 -11.899 1.00 93.75 86 ASN A O 1
ATOM 690 N N . TRP A 1 87 ? 10.647 2.457 -11.101 1.00 95.12 87 TRP A N 1
ATOM 691 C CA . TRP A 1 87 ? 11.471 1.713 -12.060 1.00 95.12 87 TRP A CA 1
ATOM 692 C C . TRP A 1 87 ? 10.996 1.876 -13.504 1.00 95.12 87 TRP A C 1
ATOM 694 O O . TRP A 1 87 ? 11.829 2.004 -14.404 1.00 95.12 87 TRP A O 1
ATOM 704 N N . ALA A 1 88 ? 9.684 1.932 -13.738 1.00 95.50 88 ALA A N 1
ATOM 705 C CA . ALA A 1 88 ? 9.133 2.199 -15.062 1.00 95.50 88 ALA A CA 1
ATOM 706 C C . ALA A 1 88 ? 9.574 3.572 -15.598 1.00 95.50 88 ALA A C 1
ATOM 708 O O . ALA A 1 88 ? 10.033 3.671 -16.735 1.00 95.50 88 ALA A O 1
ATOM 709 N N . VAL A 1 89 ? 9.522 4.618 -14.767 1.00 96.06 89 VAL A N 1
ATOM 710 C CA . VAL A 1 89 ? 9.958 5.972 -15.154 1.00 96.06 89 VAL A CA 1
ATOM 711 C C . VAL A 1 89 ? 11.465 6.023 -15.421 1.00 96.06 89 VAL A C 1
ATOM 713 O O . VAL A 1 89 ? 11.886 6.571 -16.440 1.00 96.06 89 VAL A O 1
ATOM 716 N N . ILE A 1 90 ? 12.281 5.421 -14.548 1.00 97.38 90 ILE A N 1
ATOM 717 C CA . ILE A 1 90 ? 13.746 5.399 -14.698 1.00 97.38 90 ILE A CA 1
ATOM 718 C C . ILE A 1 90 ? 14.153 4.674 -15.985 1.00 97.38 90 ILE A C 1
ATOM 720 O O . ILE A 1 90 ? 14.951 5.198 -16.760 1.00 97.38 90 ILE A O 1
ATOM 724 N N . THR A 1 91 ? 13.597 3.486 -16.236 1.00 96.75 91 THR A N 1
ATOM 725 C CA . THR A 1 91 ? 13.921 2.684 -17.430 1.00 96.75 91 THR A CA 1
ATOM 726 C C . THR A 1 91 ? 13.462 3.361 -18.719 1.00 96.75 91 THR A C 1
ATOM 728 O O . THR A 1 91 ? 14.221 3.398 -19.692 1.00 96.75 91 THR A O 1
ATOM 731 N N . ALA A 1 92 ? 12.281 3.988 -18.713 1.00 96.75 92 ALA A N 1
ATOM 732 C CA . ALA A 1 92 ? 11.802 4.781 -19.839 1.00 96.75 92 ALA A CA 1
ATOM 733 C C . ALA A 1 92 ? 12.707 5.984 -20.127 1.00 96.75 92 ALA A C 1
ATOM 735 O O . ALA A 1 92 ? 13.154 6.153 -21.263 1.00 96.75 92 ALA A O 1
ATOM 736 N N . GLY A 1 93 ? 13.033 6.782 -19.106 1.00 97.31 93 GLY A N 1
ATOM 737 C CA . GLY A 1 93 ? 13.916 7.941 -19.247 1.00 97.31 93 GLY A CA 1
ATOM 738 C C . GLY A 1 93 ? 15.320 7.559 -19.720 1.00 97.31 93 GLY A C 1
ATOM 739 O O . GLY A 1 93 ? 15.857 8.195 -20.629 1.00 97.31 93 GLY A O 1
ATOM 740 N N . ALA A 1 94 ? 15.889 6.486 -19.165 1.00 97.12 94 ALA A N 1
ATOM 741 C CA . ALA A 1 94 ? 17.193 5.967 -19.568 1.00 97.12 94 ALA A CA 1
ATOM 742 C C . ALA A 1 94 ? 17.190 5.481 -21.025 1.00 97.12 94 ALA A C 1
ATOM 744 O O . ALA A 1 94 ? 18.081 5.844 -21.792 1.00 97.12 94 ALA A O 1
ATOM 745 N N . THR A 1 95 ? 16.168 4.721 -21.429 1.00 97.12 95 THR A N 1
ATOM 746 C CA . THR A 1 95 ? 16.058 4.218 -22.805 1.00 97.12 95 THR A CA 1
ATOM 747 C C . THR A 1 95 ? 15.898 5.360 -23.802 1.00 97.12 95 THR A C 1
ATOM 749 O O . THR A 1 95 ? 16.596 5.384 -24.811 1.00 97.12 95 THR A O 1
ATOM 752 N N . LEU A 1 96 ? 15.021 6.327 -23.520 1.00 96.12 96 LEU A N 1
ATOM 753 C CA . LEU A 1 96 ? 14.812 7.489 -24.388 1.00 96.12 96 LEU A CA 1
ATOM 754 C C . LEU A 1 96 ? 16.093 8.321 -24.519 1.00 96.12 96 LEU A C 1
ATOM 756 O O . LEU A 1 96 ? 16.473 8.685 -25.629 1.00 96.12 96 LEU A O 1
ATOM 760 N N . SER A 1 97 ? 16.789 8.559 -23.403 1.00 97.12 97 SER A N 1
ATOM 761 C CA . SER A 1 97 ? 18.068 9.279 -23.397 1.00 97.12 97 SER A CA 1
ATOM 762 C C . SER A 1 97 ? 19.123 8.557 -24.232 1.00 97.12 97 SER A C 1
ATOM 764 O O . SER A 1 97 ? 19.814 9.187 -25.027 1.00 97.12 97 SER A O 1
ATOM 766 N N . PHE A 1 98 ? 19.220 7.231 -24.097 1.00 96.69 98 PHE A N 1
ATOM 767 C CA . PHE A 1 98 ? 20.130 6.419 -24.898 1.00 96.69 98 PHE A CA 1
ATOM 768 C C . PHE A 1 98 ? 19.772 6.491 -26.386 1.00 96.69 98 PHE A C 1
ATOM 770 O O . PHE A 1 98 ? 20.603 6.909 -27.187 1.00 96.69 98 PHE A O 1
ATOM 777 N N . VAL A 1 99 ? 18.534 6.167 -26.767 1.00 96.56 99 VAL A N 1
ATOM 778 C CA . VAL A 1 99 ? 18.124 6.103 -28.180 1.00 96.56 99 VAL A CA 1
ATOM 779 C C . VAL A 1 99 ? 18.272 7.451 -28.886 1.00 96.56 99 VAL A C 1
ATOM 781 O O . VAL A 1 99 ? 18.705 7.475 -30.032 1.00 96.56 99 VAL A O 1
ATOM 784 N N . PHE A 1 100 ? 17.977 8.568 -28.216 1.00 95.88 100 PHE A N 1
ATOM 785 C CA . PHE A 1 100 ? 18.092 9.899 -28.822 1.00 95.88 100 PHE A CA 1
ATOM 786 C C . PHE A 1 100 ? 19.484 10.538 -28.721 1.00 95.88 100 PHE A C 1
ATOM 788 O O . PHE A 1 100 ? 19.695 11.602 -29.298 1.00 95.88 100 PHE A O 1
ATOM 795 N N . SER A 1 101 ? 20.445 9.915 -28.031 1.00 96.81 101 SER A N 1
ATOM 796 C CA . SER A 1 101 ? 21.806 10.464 -27.910 1.00 96.81 101 SER A CA 1
ATOM 797 C C . SER A 1 101 ? 22.630 10.394 -29.204 1.00 96.81 101 SER A C 1
ATOM 799 O O . SER A 1 101 ? 23.566 11.173 -29.366 1.00 96.81 101 SER A O 1
ATOM 801 N N . SER A 1 102 ? 22.294 9.485 -30.125 1.00 95.62 102 SER A N 1
ATOM 802 C CA . SER A 1 102 ? 22.963 9.332 -31.420 1.00 95.62 102 SER A CA 1
ATOM 803 C C . SER A 1 102 ? 22.015 8.713 -32.454 1.00 95.62 102 SER A C 1
ATOM 805 O O . SER A 1 102 ? 21.266 7.798 -32.104 1.00 95.62 102 SER A O 1
ATOM 807 N N . PRO A 1 103 ? 22.059 9.145 -33.728 1.00 93.25 103 PRO A N 1
ATOM 808 C CA . PRO A 1 103 ? 21.293 8.522 -34.808 1.00 93.25 103 PRO A CA 1
ATOM 809 C C . PRO A 1 103 ? 21.733 7.083 -35.130 1.00 93.25 103 PRO A C 1
ATOM 811 O O . PRO A 1 103 ? 20.950 6.340 -35.712 1.00 93.25 103 PRO A O 1
ATOM 814 N N . ASP A 1 104 ? 22.939 6.667 -34.728 1.00 95.38 104 ASP A N 1
ATOM 815 C CA . ASP A 1 104 ? 23.435 5.297 -34.944 1.00 95.38 104 ASP A CA 1
ATOM 816 C C . ASP A 1 104 ? 22.867 4.286 -33.930 1.00 95.38 104 ASP A C 1
ATOM 818 O O . ASP A 1 104 ? 23.091 3.077 -34.044 1.00 95.38 104 ASP A O 1
ATOM 822 N N . ASN A 1 105 ? 22.139 4.758 -32.912 1.00 95.56 105 ASN A N 1
ATOM 823 C CA . ASN A 1 105 ? 21.606 3.896 -31.868 1.00 95.56 105 ASN A CA 1
ATOM 824 C C . ASN A 1 105 ? 20.390 3.089 -32.346 1.00 95.56 105 ASN A C 1
ATOM 826 O O . ASN A 1 105 ? 19.553 3.571 -33.113 1.00 95.56 105 ASN A O 1
ATOM 830 N N . PRO A 1 106 ? 20.223 1.858 -31.838 1.00 93.88 106 PRO A N 1
ATOM 831 C CA . PRO A 1 106 ? 19.136 0.991 -32.256 1.00 93.88 106 PRO A CA 1
ATOM 832 C C . PRO A 1 106 ? 17.761 1.534 -31.836 1.00 93.88 106 PRO A C 1
ATOM 834 O O . PRO A 1 106 ? 17.365 1.441 -30.673 1.00 93.88 106 PRO A O 1
ATOM 837 N N . HIS A 1 107 ? 16.967 2.009 -32.801 1.00 92.38 107 HIS A N 1
ATOM 838 C CA . HIS A 1 107 ? 15.592 2.471 -32.552 1.00 92.38 107 HIS A CA 1
ATOM 839 C C . HIS A 1 107 ? 14.652 1.365 -32.045 1.00 92.38 107 HIS A C 1
ATOM 841 O O . HIS A 1 107 ? 13.650 1.658 -31.391 1.00 92.38 107 HIS A O 1
ATOM 847 N N . PHE A 1 108 ? 14.986 0.088 -32.278 1.00 94.50 108 PHE A N 1
ATOM 848 C CA . PHE A 1 108 ? 14.218 -1.048 -31.757 1.00 94.50 108 PHE A CA 1
ATOM 849 C C . PHE A 1 108 ? 14.241 -1.145 -30.220 1.00 94.50 108 PHE A C 1
ATOM 851 O O . PHE A 1 108 ? 13.420 -1.856 -29.644 1.00 94.50 108 PHE A O 1
ATOM 858 N N . ALA A 1 109 ? 15.130 -0.419 -29.531 1.00 92.88 109 ALA A N 1
ATOM 859 C CA . ALA A 1 109 ? 15.129 -0.353 -28.072 1.00 92.88 109 ALA A CA 1
ATOM 860 C C . ALA A 1 109 ? 13.854 0.309 -27.508 1.00 92.88 109 ALA A C 1
ATOM 862 O O . ALA A 1 109 ? 13.419 -0.053 -26.416 1.00 92.88 109 ALA A O 1
ATOM 863 N N . ILE A 1 110 ? 13.211 1.216 -28.261 1.00 94.31 110 ILE A N 1
ATOM 864 C CA . ILE A 1 110 ? 11.958 1.871 -27.849 1.00 94.31 110 ILE A 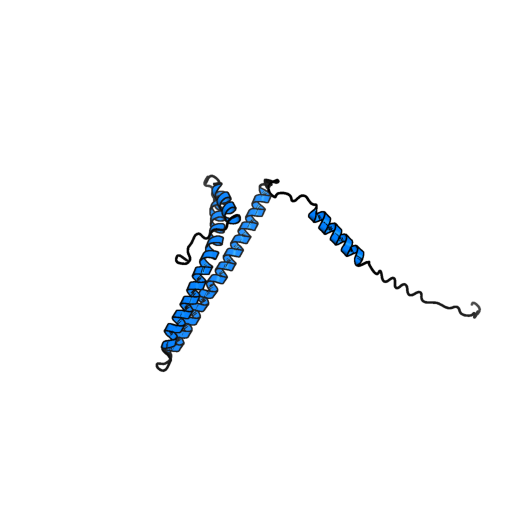CA 1
ATOM 865 C C . ILE A 1 110 ? 10.825 0.848 -27.662 1.00 94.31 110 ILE A C 1
ATOM 867 O O . ILE A 1 110 ? 10.321 0.757 -26.543 1.00 94.31 110 ILE A O 1
ATOM 871 N N . PRO A 1 111 ? 10.425 0.049 -28.676 1.00 96.31 111 PRO A N 1
ATOM 872 C CA . PRO A 1 111 ? 9.344 -0.920 -28.501 1.00 96.31 111 PRO A CA 1
ATOM 873 C C . PRO A 1 111 ? 9.664 -1.995 -27.453 1.00 96.31 111 PRO A C 1
ATOM 875 O O . PRO A 1 111 ? 8.760 -2.418 -26.734 1.00 96.31 111 PRO A O 1
ATOM 878 N N . ILE A 1 112 ? 10.932 -2.398 -27.293 1.00 96.19 112 ILE A N 1
ATOM 879 C CA . ILE A 1 112 ? 11.337 -3.323 -26.218 1.00 96.19 112 ILE A CA 1
ATOM 880 C C . ILE A 1 112 ? 11.080 -2.699 -24.840 1.00 96.19 112 ILE A C 1
ATOM 882 O O . ILE A 1 112 ? 10.473 -3.333 -23.975 1.00 96.19 112 ILE A O 1
ATOM 886 N N . ASN A 1 113 ? 11.490 -1.446 -24.634 1.00 96.56 113 ASN A N 1
ATOM 887 C CA . ASN A 1 113 ? 11.229 -0.745 -23.381 1.00 96.56 113 ASN A CA 1
ATOM 888 C C . ASN A 1 113 ? 9.729 -0.491 -23.161 1.00 96.56 113 ASN A C 1
ATOM 890 O O . ASN A 1 113 ? 9.259 -0.594 -22.033 1.00 96.56 113 ASN A O 1
ATOM 894 N N . SER A 1 114 ? 8.950 -0.228 -24.213 1.00 95.62 114 SER A N 1
ATOM 895 C CA . SER A 1 114 ? 7.489 -0.123 -24.102 1.00 95.62 114 SER A CA 1
ATOM 896 C C . SER A 1 114 ? 6.856 -1.417 -23.578 1.00 95.62 114 SER A C 1
ATOM 898 O O . SER A 1 114 ? 5.963 -1.352 -22.733 1.00 95.62 114 SER A O 1
ATOM 900 N N . ILE A 1 115 ? 7.340 -2.589 -24.008 1.00 96.62 115 ILE A N 1
ATOM 901 C CA . ILE A 1 115 ? 6.897 -3.886 -23.468 1.00 96.62 115 ILE A CA 1
ATOM 902 C C . ILE A 1 115 ? 7.292 -4.015 -21.990 1.00 96.62 115 ILE A C 1
ATOM 904 O O . ILE A 1 115 ? 6.458 -4.389 -21.168 1.00 96.62 115 ILE A O 1
ATOM 908 N N . LEU A 1 116 ? 8.527 -3.653 -21.627 1.00 95.31 116 LEU A N 1
ATOM 909 C CA . LEU A 1 116 ? 8.992 -3.677 -20.235 1.00 95.31 116 LEU A CA 1
ATOM 910 C C . LEU A 1 116 ? 8.141 -2.779 -19.318 1.00 95.31 116 LEU A C 1
ATOM 912 O O . LEU A 1 116 ? 7.686 -3.226 -18.267 1.00 95.31 116 LEU A O 1
ATOM 916 N N . VAL A 1 117 ? 7.879 -1.536 -19.732 1.00 95.56 117 VAL A N 1
ATOM 917 C CA . VAL A 1 117 ? 7.011 -0.597 -19.001 1.00 95.56 117 VAL A CA 1
ATOM 918 C C . VAL A 1 117 ? 5.593 -1.153 -18.882 1.00 95.56 117 VAL A C 1
ATOM 920 O O . VAL A 1 117 ? 5.000 -1.073 -17.810 1.00 95.56 117 VAL A O 1
ATOM 923 N N . SER A 1 118 ? 5.068 -1.783 -19.936 1.00 93.94 118 SER A N 1
ATOM 924 C CA . SER A 1 118 ? 3.746 -2.424 -19.896 1.00 93.94 118 SER A CA 1
ATOM 925 C C . SER A 1 118 ? 3.684 -3.549 -18.856 1.00 93.94 118 SER A C 1
ATOM 927 O O . SER A 1 118 ? 2.688 -3.673 -18.147 1.00 93.94 118 SER A O 1
ATOM 929 N N . ILE A 1 119 ? 4.758 -4.332 -18.700 1.00 93.44 119 ILE A N 1
ATOM 930 C CA . ILE A 1 119 ? 4.859 -5.357 -17.648 1.00 93.44 119 ILE A CA 1
ATOM 931 C C . ILE A 1 119 ? 4.874 -4.709 -16.255 1.00 93.44 119 ILE A C 1
ATOM 933 O O . ILE A 1 119 ? 4.193 -5.204 -15.355 1.00 93.44 119 ILE A O 1
ATOM 937 N N . PHE A 1 120 ? 5.601 -3.600 -16.062 1.00 92.81 120 PHE A N 1
ATOM 938 C CA . PHE A 1 120 ? 5.573 -2.868 -14.790 1.00 92.81 120 PHE A CA 1
ATOM 939 C C . PHE A 1 120 ? 4.176 -2.339 -14.457 1.00 92.81 120 PHE A C 1
ATOM 941 O O . PHE A 1 120 ? 3.726 -2.535 -13.331 1.00 92.81 120 PHE A O 1
ATOM 948 N N . LEU A 1 121 ? 3.469 -1.756 -15.428 1.00 88.94 121 LEU A N 1
ATOM 949 C CA . LEU A 1 121 ? 2.095 -1.277 -15.247 1.00 88.94 121 LEU A CA 1
ATOM 950 C C . LEU A 1 121 ? 1.116 -2.418 -14.944 1.00 88.94 121 LEU A C 1
ATOM 952 O O . LEU A 1 121 ? 0.270 -2.285 -14.068 1.00 88.94 121 LEU A O 1
ATOM 956 N N . PHE A 1 122 ? 1.256 -3.572 -15.600 1.00 89.44 122 PHE A N 1
ATOM 957 C CA . PHE A 1 122 ? 0.417 -4.735 -15.304 1.00 89.44 122 PHE A CA 1
ATOM 958 C C . PHE A 1 122 ? 0.651 -5.277 -13.884 1.00 89.44 122 PHE A C 1
ATOM 960 O O . PHE A 1 122 ? -0.292 -5.631 -13.172 1.00 89.44 122 PHE A O 1
ATOM 967 N N . MET A 1 123 ? 1.912 -5.327 -13.441 1.00 88.25 123 MET A N 1
ATOM 968 C CA . MET A 1 123 ? 2.227 -5.678 -12.054 1.00 88.25 123 MET A CA 1
ATOM 969 C C . MET A 1 123 ? 1.658 -4.658 -11.062 1.00 88.25 123 MET A C 1
ATOM 971 O O . MET A 1 123 ? 1.187 -5.061 -9.995 1.00 88.25 123 MET A O 1
ATOM 975 N N . GLU A 1 124 ? 1.683 -3.372 -11.418 1.00 89.69 124 GLU A N 1
ATOM 976 C CA . GLU A 1 124 ? 1.118 -2.280 -10.627 1.00 89.69 124 GLU A CA 1
ATOM 977 C C . GLU A 1 124 ? -0.392 -2.442 -10.448 1.00 89.69 124 GLU A C 1
ATOM 979 O O . GLU A 1 124 ? -0.852 -2.529 -9.311 1.00 89.69 124 GLU A O 1
ATOM 984 N N . ALA A 1 125 ? -1.141 -2.601 -11.544 1.00 86.44 125 ALA A N 1
ATOM 985 C CA . ALA A 1 125 ? -2.592 -2.810 -11.538 1.00 86.44 125 ALA A CA 1
ATOM 986 C C . ALA A 1 125 ? -2.984 -4.005 -10.656 1.00 86.44 125 ALA A C 1
ATOM 988 O O . ALA A 1 125 ? -3.836 -3.922 -9.766 1.00 86.44 125 ALA A O 1
ATOM 989 N N . ARG A 1 126 ? -2.271 -5.130 -10.806 1.00 84.75 126 ARG A N 1
ATOM 990 C CA . ARG A 1 126 ? -2.506 -6.314 -9.975 1.00 84.75 126 ARG A CA 1
ATOM 991 C C . ARG A 1 126 ? -2.278 -6.037 -8.491 1.00 84.75 126 ARG A C 1
ATOM 993 O O . ARG A 1 126 ? -3.036 -6.533 -7.661 1.00 84.75 126 ARG A O 1
ATOM 1000 N N . ARG A 1 127 ? -1.227 -5.291 -8.144 1.00 85.44 127 ARG A N 1
ATOM 1001 C CA . ARG A 1 127 ? -0.882 -4.947 -6.757 1.00 85.44 127 ARG A CA 1
ATOM 1002 C C . ARG A 1 127 ? -1.840 -3.902 -6.176 1.00 85.44 127 ARG A C 1
ATOM 1004 O O . ARG A 1 127 ? -2.164 -3.998 -4.991 1.00 85.44 127 ARG A O 1
ATOM 1011 N N . TYR A 1 128 ? -2.329 -2.975 -6.997 1.00 86.31 128 TYR A N 1
ATOM 1012 C CA . TYR A 1 128 ? -3.298 -1.949 -6.620 1.00 86.31 128 TYR A CA 1
ATOM 1013 C C . TYR A 1 128 ? -4.597 -2.564 -6.088 1.00 86.31 128 TYR A C 1
ATOM 1015 O O . TYR A 1 128 ? -5.074 -2.168 -5.027 1.00 86.31 128 TYR A O 1
ATOM 1023 N N . ARG A 1 129 ? -5.089 -3.640 -6.718 1.00 83.75 129 ARG A N 1
ATOM 1024 C CA . ARG A 1 129 ? -6.268 -4.387 -6.230 1.00 83.75 129 ARG A CA 1
ATOM 1025 C C . ARG A 1 129 ? -6.144 -4.858 -4.786 1.00 83.75 129 ARG A C 1
ATOM 1027 O O . ARG A 1 129 ? -7.132 -4.880 -4.060 1.00 83.75 129 ARG A O 1
ATOM 1034 N N . TYR A 1 130 ? -4.946 -5.266 -4.374 1.00 80.19 130 TYR A N 1
ATOM 1035 C CA . TYR A 1 130 ? -4.706 -5.664 -2.992 1.00 80.19 130 TYR A CA 1
ATOM 1036 C C . TYR A 1 130 ? -4.663 -4.433 -2.081 1.00 80.19 130 TYR A C 1
ATOM 1038 O O . TYR A 1 130 ? -5.317 -4.436 -1.042 1.00 80.19 130 TYR A O 1
ATOM 1046 N N . TYR A 1 131 ? -3.937 -3.379 -2.484 1.00 85.12 131 TYR A N 1
ATOM 1047 C CA . TYR A 1 131 ? -3.856 -2.110 -1.749 1.00 85.12 131 TYR A CA 1
ATOM 1048 C C . TYR A 1 131 ? -5.240 -1.546 -1.392 1.00 85.12 131 TYR A C 1
ATOM 1050 O O . TYR A 1 131 ? -5.475 -1.191 -0.236 1.00 85.12 131 TYR A O 1
ATOM 1058 N N . GLU A 1 132 ? -6.159 -1.546 -2.356 1.00 86.06 132 GLU A N 1
ATOM 1059 C CA . GLU A 1 132 ? -7.527 -1.045 -2.207 1.00 86.06 132 GLU A CA 1
ATOM 1060 C C . GLU A 1 132 ? -8.303 -1.721 -1.070 1.00 86.06 132 GLU A C 1
ATOM 1062 O O . GLU A 1 132 ? -9.029 -1.048 -0.343 1.00 86.06 132 GLU A O 1
ATOM 1067 N N . VAL A 1 133 ? -8.097 -3.021 -0.829 1.00 85.69 133 VAL A N 1
ATOM 1068 C CA . VAL A 1 133 ? -8.767 -3.734 0.274 1.00 85.69 133 VAL A CA 1
ATOM 1069 C C . VAL A 1 133 ? -8.361 -3.147 1.629 1.00 85.69 133 VAL A C 1
ATOM 1071 O O . VAL A 1 133 ? -9.216 -2.863 2.469 1.00 85.69 133 VAL A O 1
ATOM 1074 N N . TRP A 1 134 ? -7.062 -2.920 1.853 1.00 86.25 134 TRP A N 1
ATOM 1075 C CA . TRP A 1 134 ? -6.586 -2.345 3.118 1.00 86.25 134 TRP A CA 1
ATOM 1076 C C . TRP A 1 134 ? -6.957 -0.867 3.248 1.00 86.25 134 TRP A C 1
ATOM 1078 O O . TRP A 1 134 ? -7.398 -0.446 4.318 1.00 86.25 134 TRP A O 1
ATOM 1088 N N . ALA A 1 135 ? -6.855 -0.099 2.160 1.00 87.88 135 ALA A N 1
ATOM 1089 C CA . ALA A 1 135 ? -7.258 1.304 2.145 1.00 87.88 135 ALA A CA 1
ATOM 1090 C C . ALA A 1 135 ? -8.756 1.467 2.459 1.00 87.88 135 ALA A C 1
ATOM 1092 O O . ALA A 1 135 ? -9.128 2.313 3.275 1.00 87.88 135 ALA A O 1
ATOM 1093 N N . ASN A 1 136 ? -9.608 0.606 1.895 1.00 90.38 136 ASN A N 1
ATOM 1094 C CA . ASN A 1 136 ? -11.040 0.596 2.172 1.00 90.38 136 ASN A CA 1
ATOM 1095 C C . ASN A 1 136 ? -11.341 0.255 3.641 1.00 90.38 136 ASN A C 1
ATOM 1097 O O . ASN A 1 136 ? -12.118 0.960 4.282 1.00 90.38 136 ASN A O 1
ATOM 1101 N N . ARG A 1 137 ? -10.682 -0.757 4.226 1.00 91.12 137 ARG A N 1
ATOM 1102 C CA . ARG A 1 137 ? -10.844 -1.089 5.659 1.00 91.12 137 ARG A CA 1
ATOM 1103 C C . ARG A 1 137 ? -10.496 0.088 6.563 1.00 91.12 137 ARG A C 1
ATOM 1105 O O . ARG A 1 137 ? -11.256 0.404 7.476 1.00 91.12 137 ARG A O 1
ATOM 1112 N N . VAL A 1 138 ? -9.372 0.756 6.294 1.00 93.31 138 VAL A N 1
ATOM 1113 C CA . VAL A 1 138 ? -8.971 1.972 7.016 1.00 93.31 138 VAL A CA 1
ATOM 1114 C C . VAL A 1 138 ? -10.049 3.045 6.871 1.00 93.31 138 VAL A C 1
ATOM 1116 O O . VAL A 1 138 ? -10.491 3.600 7.875 1.00 93.31 138 VAL A O 1
ATOM 1119 N N . ARG A 1 139 ? -10.551 3.273 5.652 1.00 91.94 139 ARG A N 1
ATOM 1120 C CA . ARG A 1 139 ? -11.583 4.278 5.383 1.00 91.94 139 ARG A CA 1
ATOM 1121 C C . ARG A 1 139 ? -12.900 4.000 6.111 1.00 91.94 139 ARG A C 1
ATOM 1123 O O . ARG A 1 139 ? -13.514 4.927 6.645 1.00 91.94 139 ARG A O 1
ATOM 1130 N N . VAL A 1 140 ? -13.332 2.742 6.158 1.00 90.75 140 VAL A N 1
ATOM 1131 C CA . VAL A 1 140 ? -14.536 2.317 6.888 1.00 90.75 140 VAL A CA 1
ATOM 1132 C C . VAL A 1 140 ? -14.360 2.530 8.396 1.00 90.75 140 VAL A C 1
ATOM 1134 O O . VAL A 1 140 ? -15.279 3.020 9.047 1.00 90.75 140 VAL A O 1
ATOM 1137 N N . LEU A 1 141 ? -13.177 2.257 8.961 1.00 91.31 141 LEU A N 1
ATOM 1138 C CA . LEU A 1 141 ? -12.886 2.548 10.373 1.00 91.31 141 LEU A CA 1
ATOM 1139 C C . LEU A 1 141 ? -12.863 4.056 10.666 1.00 91.31 141 LEU A C 1
ATOM 1141 O O . LEU A 1 141 ? -13.429 4.503 11.664 1.00 91.31 141 LEU A O 1
ATOM 1145 N N . GLU A 1 142 ? -12.235 4.856 9.803 1.00 92.06 142 GLU A N 1
ATOM 1146 C CA . GLU A 1 142 ? -12.193 6.317 9.938 1.00 92.06 142 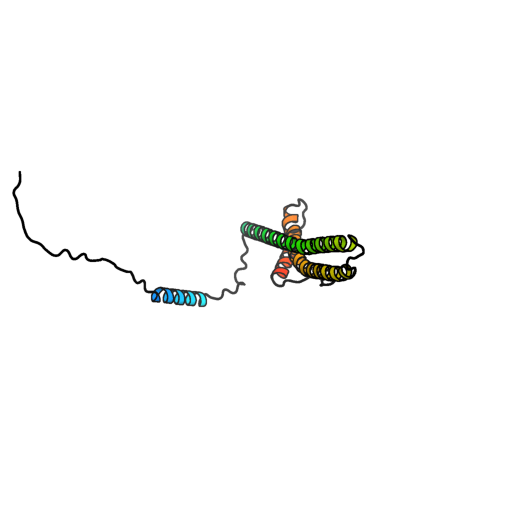GLU A CA 1
ATOM 1147 C C . GLU A 1 142 ? -13.594 6.926 9.945 1.00 92.06 142 GLU A C 1
ATOM 1149 O O . GLU A 1 142 ? -13.917 7.732 10.813 1.00 92.06 142 GLU A O 1
ATOM 1154 N N . THR A 1 143 ? -14.427 6.536 8.982 1.00 88.81 143 THR A N 1
ATOM 1155 C CA . THR A 1 143 ? -15.762 7.114 8.788 1.00 88.81 143 THR A CA 1
ATOM 1156 C C . THR A 1 143 ? -16.809 6.531 9.732 1.00 88.81 143 THR A C 1
ATOM 1158 O O . THR A 1 143 ? -17.685 7.264 10.181 1.00 88.81 143 THR A O 1
ATOM 1161 N N . GLY A 1 144 ? -16.718 5.241 10.060 1.00 86.12 144 GLY A N 1
ATOM 1162 C CA . GLY A 1 144 ? -17.691 4.540 10.896 1.00 86.12 144 GLY A CA 1
ATOM 1163 C C . GLY A 1 144 ? -17.416 4.628 12.396 1.00 86.12 144 GLY A C 1
ATOM 1164 O O . GLY A 1 144 ? -18.356 4.718 13.183 1.00 86.12 144 GLY A O 1
ATOM 1165 N N . TYR A 1 145 ? -16.145 4.638 12.809 1.00 87.62 145 TYR A N 1
ATOM 1166 C CA . TYR A 1 145 ? -15.774 4.637 14.227 1.00 87.62 145 TYR A CA 1
ATOM 1167 C C . TYR A 1 145 ? -15.200 5.976 14.702 1.00 87.62 145 TYR A C 1
ATOM 1169 O O . TYR A 1 145 ? -15.690 6.550 15.675 1.00 87.62 145 TYR A O 1
ATOM 1177 N N . PHE A 1 146 ? -14.184 6.508 14.016 1.00 88.62 146 PHE A N 1
ATOM 1178 C CA . PHE A 1 146 ? -13.499 7.719 14.482 1.00 88.62 146 PHE A CA 1
ATOM 1179 C C . PHE A 1 146 ? -14.284 9.003 14.195 1.00 88.62 146 PHE A C 1
ATOM 1181 O O . PHE A 1 146 ? -14.342 9.883 15.053 1.00 88.62 146 PHE A O 1
ATOM 1188 N N . ALA A 1 147 ? -14.916 9.124 13.025 1.00 88.12 147 ALA A N 1
ATOM 1189 C CA . ALA A 1 147 ? -15.653 10.329 12.657 1.00 88.12 147 ALA A CA 1
ATOM 1190 C C . ALA A 1 147 ? -16.826 10.626 13.611 1.00 88.12 147 ALA A C 1
ATOM 1192 O O . ALA A 1 147 ? -16.884 11.763 14.077 1.00 88.12 147 ALA A O 1
ATOM 1193 N N . PRO A 1 148 ? -17.688 9.660 14.007 1.00 83.50 148 PRO A N 1
ATOM 1194 C CA . PRO A 1 148 ? -18.750 9.922 14.982 1.00 83.50 148 PRO A CA 1
ATOM 1195 C C . PRO A 1 148 ? -18.219 10.305 16.368 1.00 83.50 148 PRO A C 1
ATOM 1197 O O . PRO A 1 148 ? -18.824 11.124 17.051 1.00 83.50 148 PRO A O 1
ATOM 1200 N N . MET A 1 149 ? -17.072 9.747 16.779 1.00 83.12 149 MET A N 1
ATOM 1201 C CA . MET A 1 149 ? -16.432 10.075 18.060 1.00 83.12 149 MET A CA 1
ATOM 1202 C C . MET A 1 149 ? -15.876 11.507 18.086 1.00 83.12 149 MET A C 1
ATOM 1204 O O . MET A 1 149 ? -15.864 12.145 19.137 1.00 83.12 149 MET A O 1
ATOM 1208 N N . LEU A 1 150 ? -15.395 12.001 16.944 1.00 85.25 150 LEU A N 1
ATOM 1209 C CA . LEU A 1 150 ? -14.803 13.335 16.809 1.00 85.25 150 LEU A CA 1
ATOM 1210 C C . LEU A 1 150 ? -15.818 14.403 16.381 1.00 85.25 150 LEU A C 1
ATOM 1212 O O . LEU A 1 150 ? -15.564 15.596 16.546 1.00 85.25 150 LEU A O 1
ATOM 1216 N N . SER A 1 151 ? -16.961 14.008 15.821 1.00 81.19 151 SER A N 1
ATOM 1217 C CA . SER A 1 151 ? -17.995 14.941 15.386 1.00 81.19 151 SER A CA 1
ATOM 1218 C C . SER A 1 151 ? -18.894 15.360 16.549 1.00 81.19 151 SER A C 1
ATOM 1220 O O . SER A 1 151 ? -19.444 14.521 17.250 1.00 81.19 151 SER A O 1
ATOM 1222 N N . HIS A 1 152 ? -19.143 16.664 16.698 1.00 65.56 152 HIS A N 1
ATOM 1223 C CA . HIS A 1 152 ? -20.200 17.180 17.587 1.00 65.56 152 HIS A CA 1
ATOM 1224 C C . HIS A 1 152 ? -21.614 17.000 17.002 1.00 65.56 152 HIS A C 1
ATOM 1226 O O . HIS A 1 152 ? -22.607 17.345 17.640 1.00 65.56 152 HIS A O 1
ATOM 1232 N N . GLN A 1 153 ? -21.709 16.516 15.763 1.00 59.31 153 GLN A N 1
ATOM 1233 C CA . GLN A 1 153 ? -22.971 16.218 15.103 1.00 59.31 153 GLN A CA 1
ATOM 1234 C C . GLN A 1 153 ? -23.439 14.835 15.551 1.00 59.31 153 GLN A C 1
ATOM 1236 O O . GLN A 1 153 ? -22.651 13.896 15.616 1.00 59.31 153 GLN A O 1
ATOM 1241 N N . THR A 1 154 ? -24.730 14.705 15.847 1.00 54.38 154 THR A N 1
ATOM 1242 C CA . THR A 1 154 ? -25.391 13.437 16.170 1.00 54.38 154 THR A CA 1
ATOM 1243 C C . THR A 1 154 ? -25.490 12.561 14.921 1.00 54.38 154 THR A C 1
ATOM 1245 O O . THR A 1 154 ? -26.582 12.332 14.405 1.00 54.38 154 THR A O 1
ATOM 1248 N N . ILE A 1 155 ? -24.359 12.105 14.386 1.00 57.97 155 ILE A N 1
ATOM 1249 C CA . ILE A 1 155 ? -24.345 10.979 13.458 1.00 57.97 155 ILE A CA 1
ATOM 1250 C C . ILE A 1 155 ? -24.700 9.776 14.335 1.00 57.97 155 ILE A C 1
ATOM 1252 O O . ILE A 1 155 ? -23.942 9.474 15.262 1.00 57.97 155 ILE A O 1
ATOM 1256 N N . PRO A 1 156 ? -25.867 9.130 14.145 1.00 59.03 156 PRO A N 1
ATOM 1257 C CA . PRO A 1 156 ? -26.177 7.928 14.898 1.00 59.03 156 PRO A CA 1
ATOM 1258 C C . PRO A 1 156 ? -25.031 6.943 14.664 1.00 59.03 156 PRO A C 1
ATOM 1260 O O . PRO A 1 156 ? -24.635 6.789 13.507 1.00 59.03 156 PRO A O 1
ATOM 1263 N N . PRO A 1 157 ? -24.469 6.311 15.708 1.00 60.47 157 PRO A N 1
ATOM 1264 C CA . PRO A 1 157 ? -23.435 5.308 15.519 1.00 60.47 157 PRO A CA 1
ATOM 1265 C C . PRO A 1 157 ? -24.030 4.182 14.675 1.00 60.47 157 PRO A C 1
ATOM 1267 O O . PRO A 1 157 ? -24.806 3.357 15.162 1.00 60.47 157 PRO A O 1
ATOM 1270 N N . ASP A 1 158 ? -23.722 4.208 13.383 1.00 66.31 158 ASP A N 1
ATOM 1271 C CA . ASP A 1 158 ? -24.183 3.210 12.441 1.00 66.31 158 ASP A CA 1
ATOM 1272 C C . ASP A 1 158 ? -23.504 1.892 12.809 1.00 66.31 158 ASP A C 1
ATOM 1274 O O . ASP A 1 158 ? -22.299 1.858 13.026 1.00 66.31 158 ASP A O 1
ATOM 1278 N N . LYS A 1 159 ? -24.252 0.800 12.949 1.00 71.88 159 LYS A N 1
ATOM 1279 C CA . LYS A 1 159 ? -23.648 -0.516 13.223 1.00 71.88 159 LYS A CA 1
ATOM 1280 C C . LYS A 1 159 ? -23.134 -1.184 11.948 1.00 71.88 159 LYS A C 1
ATOM 1282 O O . LYS A 1 159 ? -22.351 -2.128 12.035 1.00 71.88 159 LYS A O 1
ATOM 1287 N N . GLN A 1 160 ? -23.518 -0.661 10.782 1.00 81.62 160 GLN A N 1
ATOM 1288 C CA . GLN A 1 160 ? -23.188 -1.246 9.484 1.00 81.62 160 GLN A CA 1
ATOM 1289 C C . GLN A 1 160 ? -21.681 -1.275 9.212 1.00 81.62 160 GLN A C 1
ATOM 1291 O O . GLN A 1 160 ? -21.209 -2.221 8.591 1.00 81.62 160 GLN A O 1
ATOM 1296 N N . TRP A 1 161 ? -20.892 -0.312 9.710 1.00 86.19 161 TRP A N 1
ATOM 1297 C CA . TRP A 1 161 ? -19.432 -0.352 9.522 1.00 86.19 161 TRP A CA 1
ATOM 1298 C C . TRP A 1 161 ? -18.795 -1.554 10.231 1.00 86.19 161 TRP A C 1
ATOM 1300 O O . TRP A 1 161 ? -17.891 -2.183 9.684 1.00 86.19 161 TRP A O 1
ATOM 1310 N N . ALA A 1 162 ? -19.269 -1.899 11.433 1.00 85.06 162 ALA A N 1
ATOM 1311 C CA . ALA A 1 162 ? -18.727 -3.010 12.209 1.00 85.06 162 ALA A CA 1
ATOM 1312 C C . ALA A 1 162 ? -19.086 -4.350 11.556 1.00 85.06 162 ALA A C 1
ATOM 1314 O O . ALA A 1 162 ? -18.243 -5.242 11.477 1.00 85.06 162 ALA A O 1
ATOM 1315 N N . GLU A 1 163 ? -20.309 -4.462 11.033 1.00 84.50 163 GLU A N 1
ATOM 1316 C CA . GLU A 1 163 ? -20.757 -5.613 10.243 1.00 84.50 163 GLU A CA 1
ATOM 1317 C C . GLU A 1 163 ? -19.963 -5.744 8.936 1.00 84.50 163 GLU A C 1
ATOM 1319 O O . GLU A 1 163 ? -19.523 -6.844 8.605 1.00 84.50 163 GLU A O 1
ATOM 1324 N N . HIS A 1 164 ? -19.697 -4.633 8.240 1.00 85.38 164 HIS A N 1
ATOM 1325 C CA . HIS A 1 164 ? -18.885 -4.614 7.021 1.00 85.38 164 HIS A CA 1
ATOM 1326 C C . HIS A 1 164 ? -17.455 -5.101 7.287 1.00 85.38 164 HIS A C 1
ATOM 1328 O O . HIS A 1 164 ? -16.962 -5.980 6.584 1.00 85.38 164 HIS A O 1
ATOM 1334 N N . ILE A 1 165 ? -16.793 -4.578 8.326 1.00 88.12 165 ILE A N 1
ATOM 1335 C CA . ILE A 1 165 ? -15.439 -5.009 8.703 1.00 88.12 165 ILE A CA 1
ATOM 1336 C C . ILE A 1 165 ? -15.433 -6.477 9.137 1.00 88.12 165 ILE A C 1
ATOM 1338 O O . ILE A 1 165 ? -14.537 -7.221 8.748 1.00 88.12 165 ILE A O 1
ATOM 1342 N N . ALA A 1 166 ? -16.429 -6.921 9.909 1.00 86.25 166 ALA A N 1
ATOM 1343 C CA . ALA A 1 166 ? -16.534 -8.319 10.314 1.00 86.25 166 ALA A CA 1
ATOM 1344 C C . ALA A 1 166 ? -16.698 -9.252 9.103 1.00 86.25 166 ALA A C 1
ATOM 1346 O O . ALA A 1 166 ? -16.000 -10.262 9.015 1.00 86.25 166 ALA A O 1
ATOM 1347 N N . ALA A 1 167 ? -17.563 -8.898 8.149 1.00 85.62 167 ALA A N 1
ATOM 1348 C CA . ALA A 1 167 ? -17.759 -9.660 6.920 1.00 85.62 167 ALA A CA 1
ATOM 1349 C C . ALA A 1 167 ? -16.479 -9.720 6.069 1.00 85.62 167 ALA A C 1
ATOM 1351 O O . ALA A 1 167 ? -16.096 -10.797 5.619 1.00 85.62 167 ALA A O 1
ATOM 1352 N N . ASP A 1 168 ? -15.775 -8.600 5.905 1.00 85.81 168 ASP A N 1
ATOM 1353 C CA . ASP A 1 168 ? -14.536 -8.533 5.120 1.00 85.81 168 ASP A CA 1
ATOM 1354 C C . ASP A 1 168 ? -13.354 -9.261 5.806 1.00 85.81 168 ASP A C 1
ATOM 1356 O O . ASP A 1 168 ? -12.476 -9.833 5.154 1.00 85.81 168 ASP A O 1
ATOM 1360 N N . LEU A 1 169 ? -13.331 -9.316 7.142 1.00 83.31 169 LEU A N 1
ATOM 1361 C CA . LEU A 1 169 ? -12.363 -10.125 7.893 1.00 83.31 169 LEU A CA 1
ATOM 1362 C C . LEU A 1 169 ? -12.642 -11.631 7.794 1.00 83.31 169 LEU A C 1
ATOM 1364 O O . LEU A 1 169 ? -11.695 -12.417 7.769 1.00 83.31 169 LEU A O 1
ATOM 1368 N N . LEU A 1 170 ? -13.914 -12.034 7.743 1.00 82.94 170 LEU A N 1
ATOM 1369 C CA . LEU A 1 170 ? -14.319 -13.439 7.610 1.00 82.94 170 LEU A CA 1
ATOM 1370 C C . LEU A 1 170 ? -14.166 -13.953 6.174 1.00 82.94 170 LEU A C 1
ATOM 1372 O O . LEU A 1 170 ? -13.730 -15.084 5.963 1.00 82.94 170 LEU A O 1
ATOM 1376 N N . SER A 1 171 ? -14.516 -13.126 5.193 1.00 79.00 171 SER A N 1
ATOM 1377 C CA . SER A 1 171 ? -14.466 -13.447 3.770 1.00 79.00 171 SER A CA 1
ATOM 1378 C C . SER A 1 171 ? -13.892 -12.261 2.987 1.00 79.00 171 SER A C 1
ATOM 1380 O O . SER A 1 171 ? -14.658 -11.383 2.584 1.00 79.00 171 SER A O 1
ATOM 1382 N N . PRO A 1 172 ? -12.566 -12.214 2.753 1.00 72.31 172 PRO A N 1
ATOM 1383 C CA . PRO A 1 172 ? -11.957 -11.121 2.006 1.00 72.31 172 PRO A CA 1
ATOM 1384 C C . PRO A 1 172 ? -12.478 -11.112 0.567 1.00 72.31 172 PRO A C 1
ATOM 1386 O O . PRO A 1 172 ? -12.425 -12.133 -0.126 1.00 72.31 172 PRO A O 1
ATOM 1389 N N . HIS A 1 173 ? -12.976 -9.960 0.118 1.00 66.56 173 HIS A N 1
ATOM 1390 C CA . HIS A 1 173 ? -13.503 -9.780 -1.234 1.00 66.56 173 HIS A CA 1
ATOM 1391 C C . HIS A 1 173 ? -12.701 -8.728 -1.999 1.00 66.56 173 HIS A C 1
ATOM 1393 O O . HIS A 1 173 ? -12.377 -7.668 -1.469 1.00 66.56 173 HIS A O 1
ATOM 1399 N N . PHE A 1 174 ? -12.402 -9.004 -3.269 1.00 65.38 174 PHE A N 1
ATOM 1400 C CA . PHE A 1 174 ? -11.826 -8.008 -4.169 1.00 65.38 174 PHE A CA 1
ATOM 1401 C C . PHE A 1 174 ? -12.962 -7.254 -4.857 1.00 65.38 174 PHE A C 1
ATOM 1403 O O . PHE A 1 174 ? -13.733 -7.855 -5.602 1.00 65.38 174 PHE A O 1
ATOM 1410 N N . THR A 1 175 ? -13.066 -5.952 -4.607 1.00 59.53 175 THR A N 1
ATOM 1411 C CA . THR A 1 175 ? -14.130 -5.092 -5.153 1.00 59.53 175 THR A CA 1
ATOM 1412 C C . THR A 1 175 ? -13.881 -4.653 -6.595 1.00 59.53 175 THR A C 1
ATOM 1414 O O . THR A 1 175 ? -14.838 -4.375 -7.305 1.00 59.53 175 THR A O 1
ATOM 1417 N N . ILE A 1 176 ? -12.622 -4.619 -7.039 1.00 66.38 176 ILE A N 1
ATOM 1418 C CA . ILE A 1 176 ? -12.210 -4.093 -8.352 1.00 66.38 176 ILE A CA 1
ATOM 1419 C C . ILE A 1 176 ? -11.671 -5.238 -9.209 1.00 66.38 176 ILE A C 1
ATOM 1421 O O . ILE A 1 176 ? -11.026 -6.143 -8.671 1.00 66.38 176 ILE A O 1
ATOM 1425 N N . SER A 1 177 ? -11.926 -5.228 -10.520 1.00 66.06 177 SER A N 1
ATOM 1426 C CA . SER A 1 177 ? -11.411 -6.224 -11.481 1.00 66.06 177 SER A CA 1
ATOM 1427 C C . SER A 1 177 ? -9.982 -5.908 -11.975 1.00 66.06 177 SER A C 1
ATOM 1429 O O . SER A 1 177 ? -9.484 -4.812 -11.765 1.00 66.06 177 SER A O 1
ATOM 1431 N N . GLU A 1 178 ? -9.275 -6.853 -12.619 1.00 62.81 178 GLU A N 1
ATOM 1432 C CA . GLU A 1 178 ? -7.894 -6.613 -13.124 1.00 62.81 178 GLU A CA 1
ATOM 1433 C C . GLU A 1 178 ? -7.790 -5.521 -14.189 1.00 62.81 178 GLU A C 1
ATOM 1435 O O . GLU A 1 178 ? -6.718 -4.957 -14.353 1.00 62.81 178 GLU A O 1
ATOM 1440 N N . TRP A 1 179 ? -8.880 -5.233 -14.897 1.00 52.88 179 TRP A N 1
ATOM 1441 C CA . TRP A 1 179 ? -8.923 -4.231 -15.965 1.00 52.88 179 TRP A CA 1
ATOM 1442 C C . TRP A 1 179 ? -9.336 -2.840 -15.484 1.00 52.88 179 TRP A C 1
ATOM 1444 O O . TRP A 1 179 ? -9.260 -1.879 -16.243 1.00 52.88 179 TRP A O 1
ATOM 1454 N N . GLU A 1 180 ? -9.835 -2.758 -14.255 1.00 65.25 180 GLU A N 1
ATOM 1455 C CA . GLU A 1 180 ? -10.366 -1.542 -13.638 1.00 65.25 180 GLU A CA 1
ATOM 1456 C C . GLU A 1 180 ? -9.381 -0.948 -12.616 1.00 65.25 180 GLU A C 1
ATOM 1458 O O . GLU A 1 180 ? -9.529 0.204 -12.216 1.00 65.25 180 GLU A O 1
ATOM 1463 N N . ALA A 1 181 ? -8.370 -1.734 -12.231 1.00 58.22 181 ALA A N 1
ATOM 1464 C CA . ALA A 1 181 ? -7.197 -1.315 -11.468 1.00 58.22 181 ALA A CA 1
ATOM 1465 C C . ALA A 1 181 ? -6.065 -0.862 -12.399 1.00 58.22 181 ALA A C 1
ATOM 1467 O O . ALA A 1 181 ? -5.300 0.032 -11.979 1.00 58.22 181 ALA A O 1
#

pLDDT: mean 77.41, std 18.2, range [35.84, 97.38]

Radius of gyration: 35.21 Å; Cα contacts (8 Å, |Δi|>4): 84; chains: 1; bounding box: 85×58×108 Å